Protein AF-A0A2M8CZ41-F1 (afdb_monomer_lite)

Radius of gyration: 32.95 Å; chains: 1; bounding box: 74×70×92 Å

Secondary structure (DSSP, 8-state):
-EEPPPTT---SEEEEEEEEEEEEEE-TTT-PEEEEEEEEEEEEEEEEEEEEHHHHHHHHHHHHHHTGGG-EEEEE-GGG-SEEE---BHHHHHHHTT-PPPTT------SB-TTS-B---PPPPTT-SS--SS-------PPPTT------SS-----TT-TT-PEEPTTS-EE-------------TT-PPBPTTS-B--------------S-EEEEEETTEEEEESB-TTSEEE-TT-EEEEETBEEEEE-S-EE--TTS-EEEEEESPP-S---SEE-EEE--EEEEEES-GGGG--EEETTTEEEEEEEEEE---

Sequence (321 aa):
MILDWPEGIYPKSQSFYIRHRSTRFLSTLTGQFDVLEREGARWVAEFTFELENTRARKLDALIAELRGAVGQILVPDFRRLVSKPVTMSMDDYADEIGLTFFDDHYDFDDDTNDDGFLTTEESPPLGAEDNALFGGGFDSVLIFYDETTLLTEAGFVLLADNVGIPFETDRGFLLTIEHGDALEIAIEEGYGLQAQNDDDLLVQVGGAFFEGEGQPTLINGSDRTLQIKGLRPYTKVIPAGESIAPAAGHAHLILQDVITDIEGTAFVPIAPKLRTVITEQPLVLGGVTVLMRLTQDDAGENRTVPPNRSSYTLSFEQILN

Structure (mmCIF, N/CA/C/O backbone):
data_AF-A0A2M8CZ41-F1
#
_entry.id   AF-A0A2M8CZ41-F1
#
loop_
_atom_site.group_PDB
_atom_site.id
_atom_site.type_symbol
_atom_site.label_atom_id
_atom_site.label_alt_id
_atom_site.label_comp_id
_atom_site.label_asym_id
_atom_site.label_entity_id
_atom_site.label_seq_id
_atom_site.pdbx_PDB_ins_code
_atom_site.Cartn_x
_atom_site.Cartn_y
_atom_site.Cartn_z
_atom_site.occupancy
_atom_site.B_iso_or_equiv
_atom_site.auth_seq_id
_atom_site.auth_comp_id
_atom_site.auth_asym_id
_atom_site.auth_atom_id
_atom_site.pdbx_PDB_model_num
ATOM 1 N N . MET A 1 1 ? -2.226 -15.068 16.156 1.00 79.19 1 MET A N 1
ATOM 2 C CA . MET A 1 1 ? -3.265 -15.321 15.142 1.00 79.19 1 MET A CA 1
ATOM 3 C C . MET A 1 1 ? -3.542 -13.996 14.471 1.00 79.19 1 MET A C 1
ATOM 5 O O . MET A 1 1 ? -3.698 -13.013 15.188 1.00 79.19 1 MET A O 1
ATOM 9 N N . ILE A 1 2 ? -3.479 -13.973 13.144 1.00 92.06 2 ILE A N 1
ATOM 10 C CA . ILE A 1 2 ? -3.797 -12.805 12.323 1.00 92.06 2 ILE A CA 1
ATOM 11 C C . ILE A 1 2 ? -5.204 -13.046 11.785 1.00 92.06 2 ILE A C 1
ATOM 13 O O . ILE A 1 2 ? -5.477 -14.145 11.307 1.00 92.06 2 ILE A O 1
ATOM 17 N N . LEU A 1 3 ? -6.086 -12.065 11.943 1.00 94.88 3 LEU A N 1
ATOM 18 C CA . LEU A 1 3 ? -7.466 -12.125 11.472 1.00 94.88 3 LEU A CA 1
ATOM 19 C C . LEU A 1 3 ? -7.594 -11.438 10.115 1.00 94.88 3 LEU A C 1
ATOM 21 O O . LEU A 1 3 ? -6.931 -10.431 9.858 1.00 94.88 3 LEU A O 1
ATOM 25 N N . ASP A 1 4 ? -8.499 -11.941 9.288 1.00 95.12 4 ASP A N 1
ATOM 26 C CA . ASP A 1 4 ? -8.914 -11.272 8.061 1.00 95.12 4 ASP A CA 1
ATOM 27 C C . ASP A 1 4 ? -10.088 -10.329 8.326 1.00 95.12 4 ASP A C 1
ATOM 29 O O . ASP A 1 4 ? -10.874 -10.505 9.265 1.00 95.12 4 ASP A O 1
ATOM 33 N N . TRP A 1 5 ? -10.221 -9.305 7.484 1.00 95.25 5 TRP A N 1
ATOM 34 C CA . TRP A 1 5 ? -11.368 -8.412 7.556 1.00 95.25 5 TRP A CA 1
ATOM 35 C C . TRP A 1 5 ? -12.659 -9.148 7.154 1.00 95.25 5 TRP A C 1
ATOM 37 O O . TRP A 1 5 ? -12.694 -9.785 6.100 1.00 95.25 5 TRP A O 1
ATOM 47 N N . PRO A 1 6 ? -13.749 -9.058 7.938 1.00 94.69 6 PRO A N 1
ATOM 48 C CA . PRO A 1 6 ? -14.963 -9.817 7.668 1.00 94.69 6 PRO A CA 1
ATOM 49 C C . PRO A 1 6 ? -15.680 -9.350 6.396 1.00 94.69 6 PRO A C 1
ATOM 51 O O . PRO A 1 6 ? -15.902 -8.156 6.172 1.00 94.69 6 PRO A O 1
ATOM 54 N N . GLU A 1 7 ? -16.147 -10.310 5.599 1.00 91.69 7 GLU A N 1
ATOM 55 C CA . GLU A 1 7 ? -16.894 -10.030 4.373 1.00 91.69 7 GLU A CA 1
ATOM 56 C C . GLU A 1 7 ? -18.214 -9.280 4.622 1.00 91.69 7 GLU A C 1
ATOM 58 O O . GLU A 1 7 ? -18.996 -9.584 5.539 1.00 91.69 7 GLU A O 1
ATOM 63 N N . GLY A 1 8 ? -18.509 -8.329 3.732 1.00 89.88 8 GLY A N 1
ATOM 64 C CA . GLY A 1 8 ? -19.744 -7.544 3.756 1.00 89.88 8 GLY A CA 1
ATOM 65 C C . GLY A 1 8 ? -19.765 -6.417 4.795 1.00 89.88 8 GLY A C 1
ATOM 66 O O . GLY A 1 8 ? -20.800 -5.762 4.958 1.00 89.88 8 GLY A O 1
ATOM 67 N N . ILE A 1 9 ? -18.651 -6.184 5.498 1.00 93.75 9 ILE A N 1
ATOM 68 C CA . ILE A 1 9 ? -18.497 -5.086 6.452 1.00 93.75 9 ILE A CA 1
ATOM 69 C C . ILE A 1 9 ? -17.720 -3.947 5.800 1.00 93.75 9 ILE A C 1
ATOM 71 O O . ILE A 1 9 ? -16.524 -4.056 5.544 1.00 93.75 9 ILE A O 1
ATOM 75 N N . TYR A 1 10 ? -18.417 -2.833 5.586 1.00 94.25 10 TYR A N 1
ATOM 76 C CA . TYR A 1 10 ? -17.873 -1.619 4.989 1.00 94.25 10 TYR A CA 1
ATOM 77 C C . TYR A 1 10 ? -18.133 -0.430 5.916 1.00 94.25 10 TYR A C 1
ATOM 79 O O . TYR A 1 10 ? -19.239 -0.323 6.461 1.00 94.25 10 TYR A O 1
ATOM 87 N N . PRO A 1 11 ? -17.150 0.460 6.113 1.00 95.12 11 PRO A N 1
ATOM 88 C CA . PRO A 1 11 ? -17.337 1.655 6.913 1.00 95.12 11 PRO A CA 1
ATOM 89 C C . PRO A 1 11 ? -18.238 2.659 6.197 1.00 95.12 11 PRO A C 1
ATOM 91 O O . PRO A 1 11 ? -18.253 2.762 4.972 1.00 95.12 11 PRO A O 1
ATOM 94 N N . LYS A 1 12 ? -18.967 3.443 6.989 1.00 94.69 12 LYS A N 1
ATOM 95 C CA . LYS A 1 12 ? -19.682 4.633 6.517 1.00 94.69 12 LYS A CA 1
ATOM 96 C C . LYS A 1 12 ? -18.701 5.751 6.161 1.00 94.69 12 LYS A C 1
ATOM 98 O O . LYS A 1 12 ? -18.925 6.473 5.196 1.00 94.69 12 LYS A O 1
ATOM 103 N N . SER A 1 13 ? -17.636 5.901 6.949 1.00 95.62 13 SER A N 1
ATOM 104 C CA . SER A 1 13 ? -16.544 6.841 6.692 1.00 95.62 13 SER A CA 1
ATOM 105 C C . SER A 1 13 ? -15.209 6.205 7.042 1.00 95.62 13 SER A C 1
ATOM 107 O O . SER A 1 13 ? -15.103 5.475 8.028 1.00 95.62 13 SER A O 1
ATOM 109 N N . GLN A 1 14 ? -14.187 6.535 6.258 1.00 96.06 14 GLN A N 1
ATOM 110 C CA . GLN A 1 14 ? -12.827 6.046 6.425 1.00 96.06 14 GLN A CA 1
ATOM 111 C C . GLN A 1 14 ? -11.823 7.196 6.364 1.00 96.06 14 GLN A C 1
ATOM 113 O O . GLN A 1 14 ? -11.818 7.975 5.412 1.00 96.06 14 GLN A O 1
ATOM 118 N N . SER A 1 15 ? -10.901 7.201 7.322 1.00 96.75 15 SER A N 1
ATOM 119 C CA . SER A 1 15 ? -9.623 7.906 7.249 1.00 96.75 15 SER A CA 1
ATOM 120 C C . SER A 1 15 ? -8.510 6.865 7.238 1.00 96.75 15 SER A C 1
ATOM 122 O O . SER A 1 15 ? -8.420 6.057 8.153 1.00 96.75 15 SER A O 1
ATOM 124 N N . PHE A 1 16 ? -7.663 6.862 6.210 1.00 95.56 16 PHE A N 1
ATOM 125 C CA . PHE A 1 16 ? -6.567 5.897 6.078 1.00 95.56 16 PHE A CA 1
ATOM 126 C C . PHE A 1 16 ? -5.325 6.607 5.549 1.00 95.56 16 PHE A C 1
ATOM 128 O O . PHE A 1 16 ? -5.297 7.057 4.397 1.00 95.56 16 PHE A O 1
ATOM 135 N N . TYR A 1 17 ? -4.333 6.779 6.422 1.00 95.31 17 TYR A N 1
ATOM 136 C CA . TYR 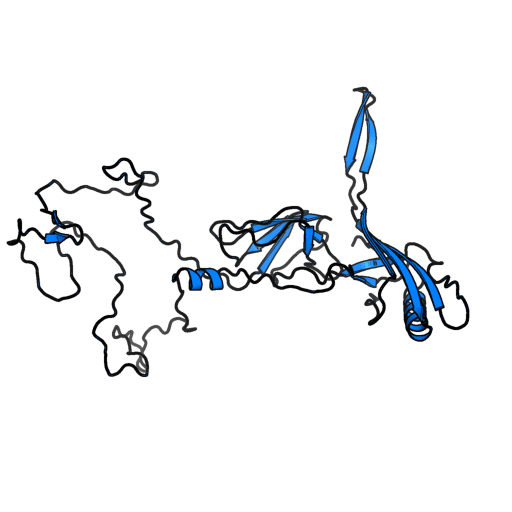A 1 17 ? -3.203 7.678 6.195 1.00 95.31 17 TYR A CA 1
ATOM 137 C C . TYR A 1 17 ? -1.923 7.185 6.869 1.00 95.31 17 TYR A C 1
ATOM 139 O O . TYR A 1 17 ? -1.949 6.378 7.799 1.00 95.31 17 TYR A O 1
ATOM 147 N N . ILE A 1 18 ? -0.787 7.699 6.404 1.00 95.19 18 ILE A N 1
ATOM 148 C CA . ILE A 1 18 ? 0.515 7.453 7.020 1.00 95.19 18 ILE A CA 1
ATOM 149 C C . ILE A 1 18 ? 0.739 8.515 8.091 1.00 95.19 18 ILE A C 1
ATOM 151 O O . ILE A 1 18 ? 0.729 9.716 7.819 1.00 95.19 18 ILE A O 1
ATOM 155 N N . ARG A 1 19 ? 0.968 8.076 9.327 1.00 94.50 19 ARG A N 1
ATOM 156 C CA . ARG A 1 19 ? 1.411 8.946 10.412 1.00 94.50 19 ARG A CA 1
ATOM 157 C C . ARG A 1 19 ? 2.934 8.929 10.463 1.00 94.50 19 ARG A C 1
ATOM 159 O O . ARG A 1 19 ? 3.539 7.934 10.867 1.00 94.50 19 ARG A O 1
ATOM 166 N N . HIS A 1 20 ? 3.544 10.042 10.068 1.00 90.25 20 HIS A N 1
ATOM 167 C CA . HIS A 1 20 ? 4.980 10.263 10.220 1.00 90.25 20 HIS A CA 1
ATOM 168 C C . HIS A 1 20 ? 5.330 10.559 11.677 1.00 90.25 20 HIS A C 1
ATOM 170 O O . HIS A 1 20 ? 4.531 11.121 12.431 1.00 90.25 20 HIS A O 1
ATOM 176 N N . ARG A 1 21 ? 6.553 10.207 12.069 1.00 87.00 21 ARG A N 1
ATOM 177 C CA . ARG A 1 21 ? 7.095 10.536 13.382 1.00 87.00 21 ARG A CA 1
ATOM 178 C C . ARG A 1 21 ? 8.208 11.553 13.191 1.00 87.00 21 ARG A C 1
ATOM 180 O O . ARG A 1 21 ? 9.291 11.194 12.764 1.00 87.00 21 ARG A O 1
ATOM 187 N N . SER A 1 22 ? 7.964 12.814 13.519 1.00 86.62 22 SER A N 1
ATOM 188 C CA . SER A 1 22 ? 8.989 13.861 13.476 1.00 86.62 22 SER A CA 1
ATOM 189 C C . SER A 1 22 ? 9.182 14.492 14.853 1.00 86.62 22 SER A C 1
ATOM 191 O O . SER A 1 22 ? 8.313 14.429 15.725 1.00 86.62 22 SER A O 1
ATOM 193 N N . THR A 1 23 ? 10.363 15.047 15.102 1.00 83.50 23 THR A N 1
ATOM 194 C CA . THR A 1 23 ? 10.650 15.857 16.290 1.00 83.50 23 THR A CA 1
ATOM 195 C C . THR A 1 23 ? 11.173 17.202 15.835 1.00 83.50 23 THR A C 1
ATOM 197 O O . THR A 1 23 ? 12.078 17.264 15.011 1.00 83.50 23 THR A O 1
ATOM 200 N N . ARG A 1 24 ? 10.608 18.272 16.390 1.00 87.81 24 ARG A N 1
ATOM 201 C CA . ARG A 1 24 ? 11.055 19.642 16.162 1.00 87.81 24 ARG A CA 1
ATOM 202 C C . ARG A 1 24 ? 11.725 20.152 17.428 1.00 87.81 24 ARG A C 1
ATOM 204 O O . ARG A 1 24 ? 11.118 20.082 18.496 1.00 87.81 24 ARG A O 1
ATOM 211 N N . PHE A 1 25 ? 12.939 20.670 17.316 1.00 85.69 25 PHE A N 1
ATOM 212 C CA . PHE A 1 25 ? 13.646 21.292 18.434 1.00 85.69 25 PHE A CA 1
ATOM 213 C C . PHE A 1 25 ? 14.310 22.595 17.991 1.00 85.69 25 PHE A C 1
ATOM 215 O O . PHE A 1 25 ? 14.520 22.829 16.806 1.00 85.69 25 PHE A O 1
ATOM 222 N N . LEU A 1 26 ? 14.569 23.481 18.948 1.00 85.75 26 LEU A N 1
ATOM 223 C CA . LEU A 1 26 ? 15.263 24.742 18.711 1.00 85.75 26 LEU A CA 1
ATOM 224 C C . LEU A 1 26 ? 16.763 24.512 18.911 1.00 85.75 26 LEU A C 1
ATOM 226 O O . LEU A 1 26 ? 17.178 24.107 19.998 1.00 85.75 26 LEU A O 1
ATOM 230 N N . SER A 1 27 ? 17.565 24.774 17.884 1.00 80.25 27 SER A N 1
ATOM 231 C CA . SER A 1 27 ? 19.019 24.764 17.991 1.00 80.25 27 SER A CA 1
ATOM 232 C C . SER A 1 27 ? 19.469 25.895 18.906 1.00 80.25 27 SER A C 1
ATOM 234 O O . SER A 1 27 ? 19.245 27.075 18.633 1.00 80.25 27 SER A O 1
ATOM 236 N N . THR A 1 28 ? 20.129 25.536 20.003 1.00 82.44 28 THR A N 1
ATOM 237 C CA . THR A 1 28 ? 20.679 26.500 20.963 1.00 82.44 28 THR A CA 1
ATOM 238 C C . THR A 1 28 ? 21.871 27.275 20.402 1.00 82.44 28 THR A C 1
ATOM 240 O O . THR A 1 28 ? 22.220 28.315 20.952 1.00 82.44 28 THR A O 1
ATOM 243 N N . LEU A 1 29 ? 22.482 26.792 19.312 1.00 81.06 29 LEU A N 1
ATOM 244 C CA . LEU A 1 29 ? 23.652 27.407 18.686 1.00 81.06 29 LEU A CA 1
ATOM 245 C C . LEU A 1 29 ? 23.267 28.430 17.607 1.00 81.06 29 LEU A C 1
ATOM 247 O O . LEU A 1 29 ? 23.903 29.474 17.500 1.00 81.06 29 LEU A O 1
ATOM 251 N N . THR A 1 30 ? 22.234 28.137 16.811 1.00 84.31 30 THR A N 1
ATOM 252 C CA . THR A 1 30 ? 21.836 28.967 15.656 1.00 84.31 30 THR A CA 1
ATOM 253 C C . THR A 1 30 ? 20.514 29.707 15.858 1.00 84.31 30 THR A C 1
ATOM 255 O O . THR A 1 30 ? 20.180 30.582 15.064 1.00 84.31 30 THR A O 1
ATOM 258 N N . GLY A 1 31 ? 19.738 29.364 16.894 1.00 82.06 31 GLY A N 1
ATOM 259 C CA . GLY A 1 31 ? 18.396 29.910 17.118 1.00 82.06 31 GLY A CA 1
ATOM 260 C C . GLY A 1 31 ? 17.357 29.458 16.082 1.00 82.06 31 GLY A C 1
ATOM 261 O O . GLY A 1 31 ? 16.246 29.986 16.064 1.00 82.06 31 GLY A O 1
ATOM 262 N N . GLN A 1 32 ? 17.699 28.500 15.214 1.00 86.62 32 GLN A N 1
ATOM 263 C CA . GLN A 1 32 ? 16.804 27.947 14.195 1.00 86.62 32 GLN A CA 1
ATOM 264 C C . GLN A 1 32 ? 16.079 26.699 14.701 1.00 86.62 32 GLN A C 1
ATOM 266 O O . GLN A 1 32 ? 16.549 26.009 15.603 1.00 86.62 32 GLN A O 1
ATOM 271 N N . PHE A 1 33 ? 14.911 26.410 14.127 1.00 85.12 33 PHE A N 1
ATOM 272 C CA . PHE A 1 33 ? 14.213 25.156 14.388 1.00 85.12 33 PHE A CA 1
ATOM 273 C C . PHE A 1 33 ? 14.723 24.066 13.456 1.00 85.12 33 PHE A C 1
ATOM 275 O O . PHE A 1 33 ? 14.525 24.165 12.247 1.00 85.12 33 PHE A O 1
ATOM 282 N N . ASP A 1 34 ? 15.257 23.003 14.040 1.00 83.31 34 ASP A N 1
ATOM 283 C CA . ASP A 1 34 ? 15.619 21.791 13.323 1.00 83.31 34 ASP A CA 1
ATOM 284 C C . ASP A 1 34 ? 14.475 20.775 13.433 1.00 83.31 34 ASP A C 1
ATOM 286 O O . ASP A 1 34 ? 13.833 20.624 14.483 1.00 83.31 34 ASP A O 1
ATOM 290 N N . VAL A 1 35 ? 14.193 20.084 12.326 1.00 84.88 35 VAL A N 1
ATOM 291 C CA . VAL A 1 35 ? 13.180 19.026 12.248 1.00 84.88 35 VAL A CA 1
ATOM 292 C C . VAL A 1 35 ? 13.869 17.732 11.856 1.00 84.88 35 VAL A C 1
ATOM 294 O O . VAL A 1 35 ? 14.478 17.642 10.796 1.00 84.88 35 VAL A O 1
ATOM 297 N N . LEU A 1 36 ? 13.746 16.723 12.712 1.00 83.25 36 LEU A N 1
ATOM 298 C CA . LEU A 1 36 ? 14.311 15.400 12.486 1.00 83.25 36 LEU A CA 1
ATOM 299 C C . LEU A 1 36 ? 13.179 14.392 12.283 1.00 83.25 36 LEU A C 1
ATOM 301 O O . LEU A 1 36 ? 12.310 14.242 13.151 1.00 83.25 36 LEU A O 1
ATOM 305 N N . GLU A 1 37 ? 13.182 13.704 11.141 1.00 82.81 37 GLU A N 1
ATOM 306 C CA . GLU A 1 37 ? 12.335 12.529 10.934 1.00 82.81 37 GLU A CA 1
ATOM 307 C C . GLU A 1 37 ? 12.881 11.383 11.788 1.00 82.81 37 GLU A C 1
ATOM 309 O O . GLU A 1 37 ? 14.066 11.057 11.759 1.00 82.81 37 GLU A O 1
ATOM 314 N N . ARG A 1 38 ? 12.009 10.797 12.605 1.00 82.12 38 ARG A N 1
ATOM 315 C CA . ARG A 1 38 ? 12.304 9.597 13.375 1.00 82.12 38 ARG A CA 1
ATOM 316 C C . ARG A 1 38 ? 11.740 8.388 12.660 1.00 82.12 38 ARG A C 1
ATOM 318 O O . ARG A 1 38 ? 10.677 8.422 12.046 1.00 82.12 38 ARG A O 1
ATOM 325 N N . GLU A 1 39 ? 12.409 7.276 12.898 1.00 80.25 39 GLU A N 1
ATOM 326 C CA . GLU A 1 39 ? 11.934 5.973 12.485 1.00 80.25 39 GLU A CA 1
ATOM 327 C C . GLU A 1 39 ? 10.557 5.621 13.060 1.00 80.25 39 GLU A C 1
ATOM 329 O O . GLU A 1 39 ? 10.192 5.987 14.189 1.00 80.25 39 GLU A O 1
ATOM 334 N N . GLY A 1 40 ? 9.806 4.860 12.263 1.00 83.75 40 GLY A N 1
ATOM 335 C CA . GLY A 1 40 ? 8.499 4.329 12.649 1.00 83.75 40 GLY A CA 1
ATOM 336 C C . GLY A 1 40 ? 7.288 5.041 12.047 1.00 83.75 40 GLY A C 1
ATOM 337 O O . GLY A 1 40 ? 6.226 5.033 12.668 1.00 83.75 40 GLY A O 1
ATOM 338 N N . ALA A 1 41 ? 7.417 5.631 10.852 1.00 91.19 41 ALA A N 1
ATOM 339 C CA . ALA A 1 41 ? 6.246 5.981 10.048 1.00 91.19 41 ALA A CA 1
ATOM 340 C C . ALA A 1 41 ? 5.360 4.739 9.853 1.00 91.19 41 ALA A C 1
ATOM 342 O O . ALA A 1 41 ? 5.864 3.657 9.524 1.00 91.19 41 ALA A O 1
ATOM 343 N N . ARG A 1 42 ? 4.058 4.888 10.105 1.00 94.19 42 ARG A N 1
ATOM 344 C CA . ARG A 1 42 ? 3.114 3.767 10.161 1.00 94.19 42 ARG A CA 1
ATOM 345 C C . ARG A 1 42 ? 1.758 4.154 9.599 1.00 94.19 42 ARG A C 1
ATOM 347 O O . ARG A 1 42 ? 1.359 5.314 9.704 1.00 94.19 42 ARG A O 1
ATOM 354 N N . TRP A 1 43 ? 1.036 3.186 9.061 1.00 96.50 43 TRP A N 1
ATOM 355 C CA . TRP A 1 43 ? -0.356 3.379 8.681 1.00 96.50 43 TRP A CA 1
ATOM 356 C C . TRP A 1 43 ? -1.265 3.496 9.902 1.00 96.50 43 TRP A C 1
ATOM 358 O O . TRP A 1 43 ? -1.066 2.835 10.926 1.00 96.50 43 TRP A O 1
ATOM 368 N N . VAL A 1 44 ? -2.272 4.349 9.773 1.00 97.06 44 VAL A N 1
ATOM 369 C CA . VAL A 1 44 ? -3.349 4.544 10.738 1.00 97.06 44 VAL A CA 1
ATOM 370 C C . VAL A 1 44 ? -4.664 4.496 9.976 1.00 97.06 44 VAL A C 1
ATOM 372 O O . VAL A 1 44 ? -4.785 5.113 8.912 1.00 97.06 44 VAL A O 1
ATOM 375 N N . ALA A 1 45 ? -5.633 3.771 10.527 1.00 97.25 45 ALA A N 1
ATOM 376 C CA . ALA A 1 45 ? -6.981 3.696 9.991 1.00 97.25 45 ALA A CA 1
ATOM 377 C C . ALA A 1 45 ? -7.997 4.081 11.064 1.00 97.25 45 ALA A C 1
ATOM 379 O O . ALA A 1 45 ? -7.940 3.589 12.187 1.00 97.25 45 ALA A O 1
ATOM 380 N N . GLU A 1 46 ? -8.935 4.948 10.712 1.00 97.06 46 GLU A N 1
ATOM 381 C CA . GLU A 1 46 ? -10.071 5.313 11.551 1.00 97.06 46 GLU A CA 1
ATOM 382 C C . GLU A 1 46 ? -11.339 5.098 10.736 1.00 97.06 46 GLU A C 1
ATOM 384 O O . GLU A 1 46 ? -11.481 5.616 9.622 1.00 97.06 46 GLU A O 1
ATOM 389 N N . PHE A 1 47 ? -12.255 4.315 11.286 1.00 96.62 47 PHE A N 1
ATOM 390 C CA . PHE A 1 47 ? -13.485 3.923 10.624 1.00 96.62 47 PHE A CA 1
ATOM 391 C C . PHE A 1 47 ? -14.683 4.241 11.499 1.00 96.62 47 PHE A C 1
ATOM 393 O O . PHE A 1 47 ? -14.676 3.979 12.703 1.00 96.62 47 PHE A O 1
ATOM 400 N N . THR A 1 48 ? -15.746 4.730 10.873 1.00 95.50 48 THR A N 1
ATOM 401 C CA . THR A 1 48 ? -17.061 4.813 11.506 1.00 95.50 48 THR A CA 1
ATOM 402 C C . THR A 1 48 ? -18.034 3.907 10.775 1.00 95.50 48 THR A C 1
ATOM 404 O O . THR A 1 48 ? -18.010 3.809 9.546 1.00 95.50 48 THR A O 1
ATOM 407 N N . PHE A 1 49 ? -18.904 3.238 11.523 1.00 94.50 49 PHE A N 1
ATOM 408 C CA . PHE A 1 49 ? -19.889 2.314 10.974 1.00 94.50 49 PHE A CA 1
ATOM 409 C C . PHE A 1 49 ? -21.288 2.649 11.477 1.00 94.50 49 PHE A C 1
ATOM 411 O O . PHE A 1 49 ? -21.467 3.055 12.622 1.00 94.50 49 PHE A O 1
ATOM 418 N N . GLU A 1 50 ? -22.278 2.404 10.622 1.00 92.88 50 GLU A N 1
ATOM 419 C CA . GLU A 1 50 ? -23.694 2.338 10.982 1.00 92.88 50 GLU A CA 1
ATOM 420 C C . GLU A 1 50 ? -24.259 1.047 10.394 1.00 92.88 50 GLU A C 1
ATOM 422 O O . GLU A 1 50 ? -24.583 0.980 9.205 1.00 92.88 50 GLU A O 1
ATOM 427 N N . LEU A 1 51 ? -24.330 0.003 11.218 1.00 92.25 51 LEU A N 1
ATOM 428 C CA . LEU A 1 51 ? -24.633 -1.351 10.762 1.00 92.25 51 LEU A CA 1
ATOM 429 C C . LEU A 1 51 ? -26.017 -1.802 11.206 1.00 92.25 51 LEU A C 1
ATOM 431 O O . LEU A 1 51 ? -26.492 -1.463 12.287 1.00 92.25 51 LEU A O 1
ATOM 435 N N . GLU A 1 52 ? -26.638 -2.611 10.355 1.00 91.69 52 GLU A N 1
ATOM 436 C CA . GLU A 1 52 ? -27.822 -3.394 10.693 1.00 91.69 52 GLU A CA 1
ATOM 437 C C . GLU A 1 52 ? -27.465 -4.589 11.590 1.00 91.69 52 GLU A C 1
ATOM 439 O O . GLU A 1 52 ? -26.334 -5.074 11.559 1.00 91.69 52 GLU A O 1
ATOM 444 N N . ASN A 1 53 ? -28.438 -5.112 12.341 1.00 89.12 53 ASN A N 1
ATOM 445 C CA . ASN A 1 53 ? -28.226 -6.155 13.357 1.00 89.12 53 ASN A CA 1
ATOM 446 C C . ASN A 1 53 ? -27.397 -7.373 12.890 1.00 89.12 53 ASN A C 1
ATOM 448 O O . ASN A 1 53 ? -26.620 -7.913 13.672 1.00 89.12 53 ASN A O 1
ATOM 452 N N . THR A 1 54 ? -27.541 -7.839 11.646 1.00 90.75 54 THR A N 1
ATOM 453 C CA . THR A 1 54 ? -26.780 -9.000 11.138 1.00 90.75 54 THR A CA 1
ATOM 454 C C . THR A 1 54 ? -25.300 -8.679 10.932 1.00 90.75 54 THR A C 1
ATOM 456 O O . THR A 1 54 ? -24.443 -9.469 11.321 1.00 90.75 54 THR A O 1
ATOM 459 N N . ARG A 1 55 ? -24.992 -7.511 10.358 1.00 92.81 55 ARG A N 1
ATOM 460 C CA . ARG A 1 55 ? -23.620 -7.026 10.150 1.00 92.81 55 ARG A CA 1
ATOM 461 C C . ARG A 1 55 ? -22.971 -6.591 11.461 1.00 92.81 55 ARG A C 1
ATOM 463 O O . ARG A 1 55 ? -21.806 -6.899 11.679 1.00 92.81 55 ARG A O 1
ATOM 470 N N . ALA A 1 56 ? -23.739 -5.950 12.341 1.00 92.19 56 ALA A N 1
ATOM 471 C CA . ALA A 1 56 ? -23.311 -5.570 13.686 1.00 92.19 56 ALA A CA 1
ATOM 472 C C . ALA A 1 56 ? -22.796 -6.789 14.469 1.00 92.19 56 ALA A C 1
ATOM 474 O O . ALA A 1 56 ? -21.672 -6.770 14.951 1.00 92.19 56 ALA A O 1
ATOM 475 N N . ARG A 1 57 ? -23.533 -7.911 14.450 1.00 92.06 57 ARG A N 1
ATOM 476 C CA . ARG A 1 57 ? -23.096 -9.171 15.084 1.00 92.06 57 ARG A CA 1
ATOM 477 C C . ARG A 1 57 ? -21.769 -9.708 14.544 1.00 92.06 57 ARG A C 1
ATOM 479 O O . ARG A 1 57 ? -20.982 -10.245 15.317 1.00 92.06 57 ARG A O 1
ATOM 486 N N . LYS A 1 58 ? -21.519 -9.590 13.232 1.00 94.62 58 LYS A N 1
ATOM 487 C CA . LYS A 1 58 ? -20.228 -9.990 12.643 1.00 94.62 58 LYS A CA 1
ATOM 488 C C . LYS A 1 58 ? -19.094 -9.104 13.159 1.00 94.62 58 LYS A C 1
ATOM 490 O O . LYS A 1 58 ? -18.024 -9.612 13.473 1.00 94.62 58 LYS A O 1
ATOM 495 N N . LEU A 1 59 ? -19.338 -7.796 13.253 1.00 94.31 59 LEU A N 1
ATOM 496 C CA . LEU A 1 59 ? -18.353 -6.850 13.769 1.00 94.31 59 LEU A CA 1
ATOM 497 C C . LEU A 1 59 ? -18.095 -7.060 15.270 1.00 94.31 59 LEU A C 1
ATOM 499 O O . LEU A 1 59 ? -16.942 -7.058 15.684 1.00 94.31 59 LEU A O 1
ATOM 503 N N . ASP A 1 60 ? -19.134 -7.324 16.064 1.00 93.81 60 ASP A N 1
ATOM 504 C CA . ASP A 1 60 ? -19.000 -7.645 17.491 1.00 93.81 60 ASP A CA 1
ATOM 505 C C . ASP A 1 60 ? -18.146 -8.908 17.700 1.00 93.81 60 ASP A C 1
ATOM 507 O O . ASP A 1 60 ? -17.268 -8.928 18.563 1.00 93.81 60 ASP A O 1
ATOM 511 N N . ALA A 1 61 ? -18.362 -9.949 16.885 1.00 94.25 61 ALA A N 1
ATOM 512 C CA . ALA A 1 61 ? -17.564 -11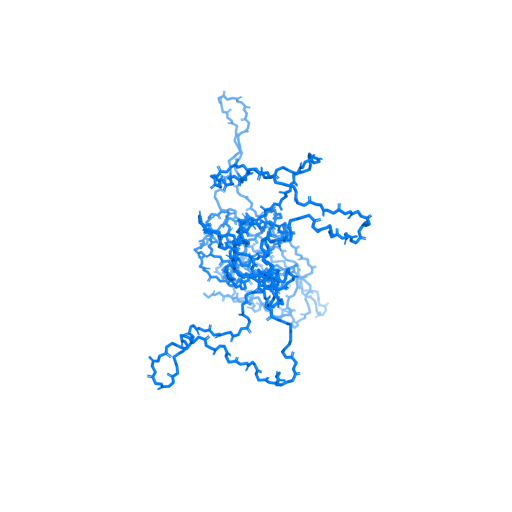.174 16.927 1.00 94.25 61 ALA A CA 1
ATOM 513 C C . ALA A 1 61 ? -16.085 -10.906 16.602 1.00 94.25 61 ALA A C 1
ATOM 515 O O . ALA A 1 61 ? -15.214 -11.359 17.343 1.00 94.25 61 ALA A O 1
ATOM 516 N N . LEU A 1 62 ? -15.808 -10.114 15.558 1.00 94.69 62 LEU A N 1
ATOM 517 C CA . LEU A 1 62 ? -14.446 -9.705 15.201 1.00 94.69 62 LEU A CA 1
ATOM 518 C C . LEU A 1 62 ? -13.760 -8.955 16.352 1.00 94.69 62 LEU A C 1
ATOM 520 O O . LEU A 1 62 ? -12.626 -9.264 16.710 1.00 94.69 62 LEU A O 1
ATOM 524 N N . ILE A 1 63 ? -14.440 -7.966 16.941 1.00 93.44 63 ILE A N 1
ATOM 525 C CA . ILE A 1 63 ? -13.882 -7.159 18.036 1.00 93.44 63 ILE A CA 1
ATOM 526 C C . ILE A 1 63 ? -13.606 -8.036 19.267 1.00 93.44 63 ILE A C 1
ATOM 528 O O . ILE A 1 63 ? -12.558 -7.895 19.903 1.00 93.44 63 ILE A O 1
ATOM 532 N N . ALA A 1 64 ? -14.505 -8.973 19.582 1.00 92.88 64 ALA A N 1
ATOM 533 C CA . ALA A 1 64 ? -14.303 -9.925 20.670 1.00 92.88 64 ALA A CA 1
ATOM 534 C C . ALA A 1 64 ? -13.094 -10.847 20.418 1.00 92.88 64 ALA A C 1
ATOM 536 O O . ALA A 1 64 ? -12.317 -11.106 21.339 1.00 92.88 64 ALA A O 1
ATOM 537 N N . GLU A 1 65 ? -12.895 -11.300 19.177 1.00 94.62 65 GLU A N 1
ATOM 538 C CA . GLU A 1 65 ? -11.756 -12.138 18.784 1.00 94.62 65 GLU A CA 1
ATOM 539 C C . GLU A 1 65 ? -10.421 -11.375 18.809 1.00 94.62 65 GLU A C 1
ATOM 541 O O . GLU A 1 65 ? -9.388 -11.930 19.198 1.00 94.62 65 GLU A O 1
ATOM 546 N N . LEU A 1 66 ? -10.444 -10.075 18.491 1.00 93.88 66 LEU A N 1
ATOM 547 C CA . LEU A 1 66 ? -9.280 -9.194 18.613 1.00 93.88 66 LEU A CA 1
ATOM 548 C C . LEU A 1 66 ? -8.801 -9.038 20.062 1.00 93.88 66 LEU A C 1
ATOM 550 O O . LEU A 1 66 ? -7.602 -8.881 20.289 1.00 93.88 66 LEU A O 1
ATOM 554 N N . ARG A 1 67 ? -9.697 -9.135 21.053 1.00 91.69 67 ARG A N 1
ATOM 555 C CA . ARG A 1 67 ? -9.364 -8.987 22.486 1.00 91.69 67 ARG A CA 1
ATOM 556 C C . ARG A 1 67 ? -8.608 -7.675 22.769 1.00 91.69 67 ARG A C 1
ATOM 558 O O . ARG A 1 67 ? -7.536 -7.686 23.378 1.00 91.69 67 ARG A O 1
ATOM 565 N N . GLY A 1 68 ? -9.153 -6.556 22.290 1.00 88.25 68 GLY A N 1
ATOM 566 C CA . GLY A 1 68 ? -8.552 -5.225 22.438 1.00 88.25 68 GLY A CA 1
ATOM 567 C C . GLY A 1 68 ? -7.307 -5.033 21.568 1.00 88.25 68 GLY A C 1
ATOM 568 O O . GLY A 1 68 ? -7.255 -5.494 20.426 1.00 88.25 68 GLY A O 1
ATOM 569 N N . ALA A 1 69 ? -6.286 -4.358 22.101 1.00 90.19 69 ALA A N 1
ATOM 570 C CA . ALA A 1 69 ? -5.062 -4.022 21.359 1.00 90.19 69 ALA A CA 1
ATOM 571 C C . ALA A 1 69 ? -4.085 -5.201 21.129 1.00 90.19 69 ALA A C 1
ATOM 573 O O . ALA A 1 69 ? -3.026 -5.021 20.521 1.00 90.19 69 ALA A O 1
ATOM 574 N N . VAL A 1 70 ? -4.390 -6.406 21.627 1.00 91.38 70 VAL A N 1
ATOM 575 C CA . VAL A 1 70 ? -3.507 -7.585 21.507 1.00 91.38 70 VAL A CA 1
ATOM 576 C C . VAL A 1 70 ? -3.671 -8.295 20.160 1.00 91.38 70 VAL A C 1
ATOM 578 O O . VAL A 1 70 ? -2.705 -8.846 19.629 1.00 91.38 70 VAL A O 1
ATOM 581 N N . GLY A 1 71 ? -4.889 -8.319 19.621 1.00 92.75 71 GLY A N 1
ATOM 582 C CA . GLY A 1 71 ? -5.206 -8.965 18.353 1.00 92.75 71 GLY A CA 1
ATOM 583 C C . GLY A 1 71 ? -4.586 -8.255 17.157 1.00 92.75 71 GLY A C 1
ATOM 584 O O . GLY A 1 71 ? -4.329 -7.052 17.182 1.00 92.75 71 GLY A O 1
ATOM 585 N N . GLN A 1 72 ? -4.358 -9.023 16.096 1.00 95.50 72 GLN A N 1
ATOM 586 C CA . GLN A 1 72 ? -3.801 -8.535 14.842 1.00 95.50 72 GLN A CA 1
ATOM 587 C C . GLN A 1 72 ? -4.793 -8.817 13.721 1.00 95.50 72 GLN A C 1
ATOM 589 O O . GLN A 1 72 ? -5.365 -9.905 13.673 1.00 95.50 72 GLN A O 1
ATOM 594 N N . ILE A 1 73 ? -4.983 -7.856 12.826 1.00 96.31 73 ILE A N 1
ATOM 595 C CA . ILE A 1 73 ? -5.926 -7.949 11.713 1.00 96.31 73 ILE A CA 1
ATOM 596 C C . ILE A 1 73 ? -5.346 -7.320 10.453 1.00 96.31 73 ILE A C 1
ATOM 598 O O . ILE A 1 73 ? -4.666 -6.295 10.519 1.00 96.31 73 ILE A O 1
ATOM 602 N N . LEU A 1 74 ? -5.635 -7.926 9.306 1.00 96.44 74 LEU A N 1
ATOM 603 C CA . LEU A 1 74 ? -5.395 -7.345 7.993 1.00 96.44 74 LEU A CA 1
ATOM 604 C C . LEU A 1 74 ? -6.518 -6.361 7.659 1.00 96.44 74 LEU A C 1
ATOM 606 O O . LEU A 1 74 ? -7.644 -6.746 7.357 1.00 96.44 74 LEU A O 1
ATOM 610 N N . VAL A 1 75 ? -6.211 -5.070 7.743 1.00 96.69 75 VAL A N 1
ATOM 611 C CA . VAL A 1 75 ? -7.166 -3.990 7.490 1.00 96.69 75 VAL A CA 1
ATOM 612 C C . VAL A 1 75 ? -7.027 -3.501 6.046 1.00 96.69 75 VAL A C 1
ATOM 614 O O . VAL A 1 75 ? -5.948 -3.020 5.685 1.00 96.69 75 VAL A O 1
ATOM 617 N N . PRO A 1 76 ? -8.084 -3.584 5.218 1.00 95.38 76 PRO A N 1
ATOM 618 C CA . PRO A 1 76 ? -8.054 -3.083 3.850 1.00 95.38 76 PRO A CA 1
ATOM 619 C C . PRO A 1 76 ? -8.203 -1.554 3.782 1.00 95.38 76 PRO A C 1
ATOM 621 O O . PRO A 1 76 ? -8.919 -0.948 4.584 1.00 95.38 76 PRO A O 1
ATOM 624 N N . ASP A 1 77 ? -7.595 -0.923 2.771 1.00 94.62 77 ASP A N 1
ATOM 625 C CA . ASP A 1 77 ? -7.985 0.434 2.357 1.00 94.62 77 ASP A CA 1
ATOM 626 C C . ASP A 1 77 ? -9.185 0.339 1.398 1.00 94.62 77 ASP A C 1
ATOM 628 O O . ASP A 1 77 ? -9.029 -0.056 0.241 1.00 94.62 77 ASP A O 1
ATOM 632 N N . PHE A 1 78 ? -10.387 0.735 1.840 1.00 93.06 78 PHE A N 1
ATOM 633 C CA . PHE A 1 78 ? -11.600 0.579 1.024 1.00 93.06 78 PHE A CA 1
ATOM 634 C C . PHE A 1 78 ? -11.614 1.420 -0.262 1.00 93.06 78 PHE A C 1
ATOM 636 O O . PHE A 1 78 ? -12.414 1.153 -1.157 1.00 93.06 78 PHE A O 1
ATOM 643 N N . ARG A 1 79 ? -10.708 2.395 -0.409 1.00 89.62 79 ARG A N 1
ATOM 644 C CA . ARG A 1 79 ? -10.527 3.139 -1.670 1.00 89.62 79 ARG A CA 1
ATOM 645 C C . ARG A 1 79 ? -9.780 2.332 -2.731 1.00 89.62 79 ARG A C 1
ATOM 647 O O . ARG A 1 79 ? -9.823 2.689 -3.904 1.00 89.62 79 ARG A O 1
ATOM 654 N N . ARG A 1 80 ? -9.060 1.285 -2.317 1.00 87.56 80 ARG A N 1
ATOM 655 C CA . ARG A 1 80 ? -8.111 0.525 -3.141 1.00 87.56 80 ARG A CA 1
ATOM 656 C C . ARG A 1 80 ? -8.300 -0.984 -2.972 1.00 87.56 80 ARG A C 1
ATOM 658 O O . ARG A 1 80 ? -7.327 -1.720 -2.928 1.00 87.56 80 ARG A O 1
ATOM 665 N N . LEU A 1 81 ? -9.547 -1.450 -2.874 1.00 86.75 81 LEU A N 1
ATOM 666 C CA . LEU A 1 81 ? -9.864 -2.876 -2.676 1.00 86.75 81 LEU A CA 1
ATOM 667 C C . LEU A 1 81 ? -9.531 -3.756 -3.877 1.00 86.75 81 LEU A C 1
ATOM 669 O O . LEU A 1 81 ? -9.306 -4.951 -3.724 1.00 86.75 81 LEU A O 1
ATOM 673 N N . VAL A 1 82 ? -9.571 -3.185 -5.077 1.00 86.94 82 VAL A N 1
ATOM 674 C CA . VAL A 1 82 ? -9.391 -3.952 -6.306 1.00 86.94 82 VAL A CA 1
ATOM 675 C C . VAL A 1 82 ? -7.903 -4.112 -6.558 1.00 86.94 82 VAL A C 1
ATOM 677 O O . VAL A 1 82 ? -7.199 -3.118 -6.735 1.00 86.94 82 VAL A O 1
ATOM 680 N N . SER A 1 83 ? -7.462 -5.365 -6.566 1.00 86.44 83 SER A N 1
ATOM 681 C CA . SER A 1 83 ? -6.160 -5.761 -7.085 1.00 86.44 83 SER A CA 1
ATOM 682 C C . SER A 1 83 ? -6.144 -5.589 -8.604 1.00 86.44 83 SER A C 1
ATOM 684 O O . SER A 1 83 ? -7.091 -5.993 -9.282 1.00 86.44 83 SER A O 1
ATOM 686 N N . LYS A 1 84 ? -5.088 -4.977 -9.131 1.00 86.06 84 LYS A N 1
ATOM 687 C CA . LYS A 1 84 ? -4.904 -4.687 -10.552 1.00 86.06 84 LYS A CA 1
ATOM 688 C C . LYS A 1 84 ? -3.513 -5.157 -10.980 1.00 86.06 84 LYS A C 1
ATOM 690 O O . LYS A 1 84 ? -2.531 -4.662 -10.419 1.00 86.06 84 LYS A O 1
ATOM 695 N N . PRO A 1 85 ? -3.404 -6.078 -11.949 1.00 81.19 85 PRO A N 1
ATOM 696 C CA . PRO A 1 85 ? -2.121 -6.351 -12.580 1.00 81.19 85 PRO A CA 1
ATOM 697 C C . PRO A 1 85 ? -1.688 -5.136 -13.409 1.00 81.19 85 PRO A C 1
ATOM 699 O O . PRO A 1 85 ? -2.529 -4.388 -13.916 1.00 81.19 85 PRO A O 1
ATOM 702 N N . VAL A 1 86 ? -0.379 -4.938 -13.544 1.00 82.69 86 VAL A N 1
ATOM 703 C CA . VAL A 1 86 ? 0.166 -3.995 -14.528 1.00 82.69 86 VAL A CA 1
ATOM 704 C C . VAL A 1 86 ? 0.273 -4.731 -15.856 1.00 82.69 86 VAL A C 1
ATOM 706 O O . VAL A 1 86 ? 0.863 -5.801 -15.907 1.00 82.69 86 VAL A O 1
ATOM 709 N N . THR A 1 87 ? -0.327 -4.183 -16.910 1.00 75.75 87 THR A N 1
ATOM 710 C CA . THR A 1 87 ? -0.491 -4.863 -18.209 1.00 75.75 87 THR A CA 1
ATOM 711 C C . THR A 1 87 ? 0.342 -4.235 -19.324 1.00 75.75 87 THR A C 1
ATOM 713 O O . THR A 1 87 ? 0.074 -4.477 -20.486 1.00 75.75 87 THR A O 1
ATOM 716 N N . MET A 1 88 ? 1.278 -3.340 -19.005 1.00 81.38 88 MET A N 1
ATOM 717 C CA . MET A 1 88 ? 2.149 -2.716 -20.007 1.00 81.38 88 MET A CA 1
ATOM 718 C C . MET A 1 88 ? 3.442 -3.521 -20.100 1.00 81.38 88 MET A C 1
ATOM 720 O O . MET A 1 88 ? 4.487 -3.026 -19.676 1.00 81.38 88 MET A O 1
ATOM 724 N N . SER A 1 89 ? 3.342 -4.778 -20.533 1.00 82.19 89 SER A N 1
ATOM 725 C CA . SER A 1 89 ? 4.489 -5.688 -20.564 1.00 82.19 89 SER A CA 1
ATOM 726 C C . SER A 1 89 ? 5.478 -5.321 -21.676 1.00 82.19 89 SER A C 1
ATOM 728 O O . SER A 1 89 ? 5.143 -4.576 -22.602 1.00 82.19 89 SER A O 1
ATOM 730 N N . MET A 1 90 ? 6.717 -5.798 -21.546 1.00 76.50 90 MET A N 1
ATOM 731 C CA . MET A 1 90 ? 7.703 -5.714 -22.628 1.00 76.50 90 MET A CA 1
ATOM 732 C C . MET A 1 90 ? 7.256 -6.552 -23.836 1.00 76.50 90 MET A C 1
ATOM 734 O O . MET A 1 90 ? 7.390 -6.093 -24.965 1.00 76.50 90 MET A O 1
ATOM 738 N N . ASP A 1 91 ? 6.651 -7.715 -23.588 1.00 73.25 91 ASP A N 1
ATOM 739 C CA . ASP A 1 91 ? 6.151 -8.629 -24.622 1.00 73.25 91 ASP A CA 1
ATOM 740 C C . ASP A 1 91 ? 5.096 -7.940 -25.510 1.00 73.25 91 ASP A C 1
ATOM 742 O O . ASP A 1 91 ? 5.260 -7.861 -26.725 1.00 73.25 91 ASP A O 1
ATOM 746 N N . ASP A 1 92 ? 4.087 -7.300 -24.900 1.00 75.69 92 ASP A N 1
ATOM 747 C CA . ASP A 1 92 ? 3.051 -6.557 -25.642 1.00 75.69 92 ASP A CA 1
ATOM 748 C C . ASP A 1 92 ? 3.649 -5.415 -26.488 1.00 75.69 92 ASP A C 1
ATOM 750 O O . ASP A 1 92 ? 3.115 -5.041 -27.533 1.00 75.69 92 ASP A O 1
ATOM 754 N N . TYR A 1 93 ? 4.740 -4.808 -26.010 1.00 76.44 93 TYR A N 1
ATOM 755 C CA . TYR A 1 93 ? 5.433 -3.750 -26.737 1.00 76.44 93 TYR A CA 1
ATOM 756 C C . TYR A 1 93 ? 6.222 -4.293 -27.927 1.00 76.44 93 TYR A C 1
ATOM 758 O O . TYR A 1 93 ? 6.185 -3.669 -28.986 1.00 76.44 93 TYR A O 1
ATOM 766 N N . ALA A 1 94 ? 6.910 -5.423 -27.757 1.00 67.00 94 ALA A N 1
ATOM 767 C CA . ALA A 1 94 ? 7.666 -6.103 -28.804 1.00 67.00 94 ALA A CA 1
ATOM 768 C C . ALA A 1 94 ? 6.751 -6.521 -29.969 1.00 67.00 94 ALA A C 1
ATOM 770 O O . ALA A 1 94 ? 7.053 -6.218 -31.130 1.00 67.00 94 ALA A O 1
ATOM 771 N N . ASP A 1 95 ? 5.584 -7.085 -29.643 1.00 69.75 95 ASP A N 1
ATOM 772 C CA . ASP A 1 95 ? 4.532 -7.415 -30.609 1.00 69.75 95 ASP A CA 1
ATOM 773 C C . ASP A 1 95 ? 4.041 -6.173 -31.374 1.00 69.75 95 ASP A C 1
ATOM 775 O O . ASP A 1 95 ? 3.888 -6.205 -32.597 1.00 69.75 95 ASP A O 1
ATOM 779 N N . GLU A 1 96 ? 3.820 -5.048 -30.677 1.00 71.69 96 GLU A N 1
ATOM 780 C CA . GLU A 1 96 ? 3.326 -3.796 -31.275 1.00 71.69 96 GLU A CA 1
ATOM 781 C C . GLU A 1 96 ? 4.285 -3.224 -32.329 1.00 71.69 96 GLU A C 1
ATOM 783 O O . GLU A 1 96 ? 3.848 -2.758 -33.384 1.00 71.69 96 GLU A O 1
ATOM 788 N N . ILE A 1 97 ? 5.587 -3.224 -32.043 1.00 66.94 97 ILE A N 1
ATOM 789 C CA . ILE A 1 97 ? 6.604 -2.628 -32.923 1.00 66.94 97 ILE A CA 1
ATOM 790 C C . ILE A 1 97 ? 7.107 -3.594 -34.002 1.00 66.94 97 ILE A C 1
ATOM 792 O O . ILE A 1 97 ? 7.986 -3.224 -34.781 1.00 66.94 97 ILE A O 1
ATOM 796 N N . GLY A 1 98 ? 6.556 -4.811 -34.063 1.00 57.22 98 GLY A N 1
ATOM 797 C CA . GLY A 1 98 ? 6.980 -5.843 -35.009 1.00 57.22 98 GLY A CA 1
ATOM 798 C C . GLY A 1 98 ? 8.398 -6.351 -34.748 1.00 57.22 98 GLY A C 1
ATOM 799 O O . GLY A 1 98 ? 9.026 -6.892 -35.655 1.00 57.22 98 GLY A O 1
ATOM 800 N N . LEU A 1 99 ? 8.905 -6.165 -33.524 1.00 56.16 99 LEU A N 1
ATOM 801 C CA . LEU A 1 99 ? 10.124 -6.802 -33.029 1.00 56.16 99 LEU A CA 1
ATOM 802 C C . LEU A 1 99 ? 9.713 -8.064 -32.265 1.00 56.16 99 LEU A C 1
ATOM 804 O O . LEU A 1 99 ? 9.999 -8.206 -31.082 1.00 56.16 99 LEU A O 1
ATOM 808 N N . THR A 1 100 ? 8.964 -8.950 -32.913 1.00 41.34 100 THR A N 1
ATOM 809 C CA . THR A 1 100 ? 8.578 -10.225 -32.308 1.00 41.34 100 THR A CA 1
ATOM 810 C C . THR A 1 100 ? 9.829 -11.075 -32.092 1.00 41.34 100 THR A C 1
ATOM 812 O O . THR A 1 100 ? 10.604 -11.290 -33.027 1.00 41.34 100 THR A O 1
ATOM 815 N N . PHE A 1 101 ? 10.005 -11.588 -30.875 1.00 44.19 101 PHE A N 1
ATOM 816 C CA . PHE A 1 101 ? 10.753 -12.825 -30.653 1.00 44.19 101 PHE A CA 1
ATOM 817 C C . PHE A 1 101 ? 9.988 -13.973 -31.325 1.00 44.19 101 PHE A C 1
ATOM 819 O O . PHE A 1 101 ? 8.778 -13.867 -31.523 1.00 44.19 101 PHE A O 1
ATOM 826 N N . PHE A 1 102 ? 10.672 -15.046 -31.717 1.00 37.50 102 PHE A N 1
ATOM 827 C CA . PHE A 1 102 ? 10.013 -16.194 -32.342 1.00 37.50 102 PHE A CA 1
ATOM 828 C C . PHE A 1 102 ? 8.951 -16.783 -31.390 1.00 37.50 102 PHE A C 1
ATOM 830 O O . PHE A 1 102 ? 9.252 -17.205 -30.275 1.00 37.50 102 PHE A O 1
ATOM 837 N N . ASP A 1 103 ? 7.691 -16.747 -31.827 1.00 43.03 103 ASP A N 1
ATOM 838 C CA . ASP A 1 103 ? 6.482 -17.138 -31.089 1.00 43.03 103 ASP A CA 1
ATOM 839 C C . ASP A 1 103 ? 6.204 -18.650 -31.222 1.00 43.03 103 ASP A C 1
ATOM 841 O O . ASP A 1 103 ? 5.136 -19.058 -31.679 1.00 43.03 103 ASP A O 1
ATOM 845 N N . ASP A 1 104 ? 7.181 -19.511 -30.909 1.00 42.31 104 ASP A N 1
ATOM 846 C CA . ASP A 1 104 ? 7.035 -20.958 -31.148 1.00 42.31 104 ASP A CA 1
ATOM 847 C C . ASP A 1 104 ? 7.361 -21.893 -29.970 1.00 42.31 104 ASP A C 1
ATOM 849 O O . ASP A 1 104 ? 7.082 -23.086 -30.070 1.00 42.31 104 ASP A O 1
ATOM 853 N N . HIS A 1 105 ? 7.833 -21.397 -28.818 1.00 37.84 105 HIS A N 1
ATOM 854 C CA . HIS A 1 105 ? 8.208 -22.255 -27.675 1.00 37.84 105 HIS A CA 1
ATOM 855 C C . HIS A 1 105 ? 9.276 -23.330 -28.005 1.00 37.84 105 HIS A C 1
ATOM 857 O O . HIS A 1 105 ? 9.419 -24.285 -27.232 1.00 37.84 105 HIS A O 1
ATOM 863 N N . TYR A 1 106 ? 10.048 -23.196 -29.089 1.00 38.56 106 TYR A N 1
ATOM 864 C CA . TYR A 1 106 ? 11.153 -24.114 -29.367 1.00 38.56 106 TYR A CA 1
ATOM 865 C C . TYR A 1 106 ? 12.417 -23.682 -28.598 1.00 38.56 106 TYR A C 1
ATOM 867 O O . TYR A 1 106 ? 13.075 -22.692 -28.908 1.00 38.56 106 TYR A O 1
ATOM 875 N N . ASP A 1 107 ? 12.739 -24.448 -27.545 1.00 39.16 107 ASP A N 1
ATOM 876 C CA . ASP A 1 107 ? 14.126 -24.660 -27.097 1.00 39.16 107 ASP A CA 1
ATOM 877 C C . ASP A 1 107 ? 14.901 -25.215 -28.293 1.00 39.16 107 ASP A C 1
ATOM 879 O O . ASP A 1 107 ? 14.275 -25.884 -29.110 1.00 39.16 107 ASP A O 1
ATOM 883 N N . PHE A 1 108 ? 16.200 -24.934 -28.405 1.00 41.59 108 PHE A N 1
ATOM 884 C CA . PHE A 1 108 ? 17.083 -25.467 -29.443 1.00 41.59 108 PHE A CA 1
ATOM 885 C C . PHE A 1 108 ? 16.695 -26.906 -29.842 1.00 41.59 108 PHE A C 1
ATOM 887 O O . PHE A 1 108 ? 17.204 -27.865 -29.262 1.00 41.59 108 PHE A O 1
ATOM 894 N N . ASP A 1 109 ? 15.858 -27.071 -30.868 1.00 43.28 109 ASP A N 1
ATOM 895 C CA . ASP A 1 109 ? 16.009 -28.202 -31.759 1.00 43.28 109 ASP A CA 1
ATOM 896 C C . ASP A 1 109 ? 17.216 -27.768 -32.575 1.00 43.28 109 ASP A C 1
ATOM 898 O O . ASP A 1 109 ? 17.139 -27.077 -33.593 1.00 43.28 109 ASP A O 1
ATOM 902 N N . ASP A 1 110 ? 18.392 -28.101 -32.031 1.00 45.34 110 ASP A N 1
ATOM 903 C CA . ASP A 1 110 ? 19.496 -28.382 -32.918 1.00 45.34 110 ASP A CA 1
ATOM 904 C C . ASP A 1 110 ? 18.918 -29.347 -33.951 1.00 45.34 110 ASP A C 1
ATOM 906 O O . ASP A 1 110 ? 18.175 -30.254 -33.597 1.00 45.34 110 ASP A O 1
ATOM 910 N N . ASP A 1 111 ? 19.072 -29.016 -35.224 1.00 44.91 111 ASP A N 1
ATOM 911 C CA . ASP A 1 111 ? 18.296 -29.569 -36.335 1.00 44.91 111 ASP A CA 1
ATOM 912 C C . ASP A 1 111 ? 18.714 -31.027 -36.614 1.00 44.91 111 ASP A C 1
ATOM 914 O O . ASP A 1 111 ? 19.175 -31.403 -37.691 1.00 44.91 111 ASP A O 1
ATOM 918 N N . THR A 1 112 ? 18.686 -31.839 -35.571 1.00 48.59 112 THR A N 1
ATOM 919 C CA . THR A 1 112 ? 19.206 -33.170 -35.436 1.00 48.59 112 THR A CA 1
ATOM 920 C C . THR A 1 112 ? 18.050 -34.066 -35.777 1.00 48.59 112 THR A C 1
ATOM 922 O O . THR A 1 112 ? 17.176 -34.369 -34.967 1.00 48.59 112 THR A O 1
ATOM 925 N N . ASN A 1 113 ? 18.054 -34.495 -37.031 1.00 45.12 113 ASN A N 1
ATOM 926 C CA . ASN A 1 113 ? 17.223 -35.601 -37.466 1.00 45.12 113 ASN A CA 1
ATOM 927 C C . ASN A 1 113 ? 17.350 -36.801 -36.499 1.00 45.12 113 ASN A C 1
ATOM 929 O O . ASN A 1 113 ? 18.336 -36.926 -35.774 1.00 45.12 113 ASN A O 1
ATOM 933 N N . ASP A 1 114 ? 16.395 -37.737 -36.539 1.00 49.00 114 ASP A N 1
ATOM 934 C CA . ASP A 1 114 ? 16.386 -38.983 -35.736 1.00 49.00 114 ASP A CA 1
ATOM 935 C C . ASP A 1 114 ? 17.692 -39.827 -35.827 1.00 49.00 114 ASP A C 1
ATOM 937 O O . ASP A 1 114 ? 17.856 -40.808 -35.097 1.00 49.00 114 ASP A O 1
ATOM 941 N N . ASP A 1 115 ? 18.640 -39.436 -36.689 1.00 50.19 115 ASP A N 1
ATOM 942 C CA . ASP A 1 115 ? 19.954 -40.038 -36.907 1.00 50.19 115 ASP A CA 1
ATOM 943 C C . ASP A 1 115 ? 21.157 -39.206 -36.385 1.00 50.19 115 ASP A C 1
ATOM 945 O O . ASP A 1 115 ? 22.303 -39.648 -36.530 1.00 50.19 115 ASP A O 1
ATOM 949 N N . GLY A 1 116 ? 20.958 -38.051 -35.736 1.00 39.69 116 GLY A N 1
ATOM 950 C CA . GLY A 1 116 ? 22.026 -37.375 -34.986 1.00 39.69 116 GLY A CA 1
ATOM 951 C C . GLY A 1 116 ? 22.865 -36.325 -35.736 1.00 39.69 116 GLY A C 1
ATOM 952 O O . GLY A 1 116 ? 23.986 -36.058 -35.296 1.00 39.69 116 GLY A O 1
ATOM 953 N N . PHE A 1 117 ? 22.392 -35.748 -36.851 1.00 41.41 117 PHE A N 1
ATOM 954 C CA . PHE A 1 117 ? 23.135 -34.720 -37.607 1.00 41.41 117 PHE A CA 1
ATOM 955 C C . PHE A 1 117 ? 22.333 -33.437 -37.860 1.00 41.41 117 PHE A C 1
ATOM 957 O O . PHE A 1 117 ? 21.212 -33.517 -38.352 1.00 41.41 117 PHE A O 1
ATOM 964 N N . LEU A 1 118 ? 22.982 -32.281 -37.634 1.00 40.25 118 LEU A N 1
ATOM 965 C CA . LEU A 1 118 ? 22.494 -30.934 -37.965 1.00 40.25 118 LEU A CA 1
ATOM 966 C C . LEU A 1 118 ? 22.180 -30.821 -39.462 1.00 40.25 118 LEU A C 1
ATOM 968 O O . LEU A 1 118 ? 23.088 -30.914 -40.298 1.00 40.25 118 LEU A O 1
ATOM 972 N N . THR A 1 119 ? 20.913 -30.611 -39.801 1.00 45.41 119 THR A N 1
ATOM 973 C CA . THR A 1 119 ? 20.490 -30.263 -41.159 1.00 45.41 119 THR A CA 1
ATOM 974 C C . THR A 1 119 ? 20.458 -28.740 -41.332 1.00 45.41 119 THR A C 1
ATOM 976 O O . THR A 1 119 ? 20.391 -27.997 -40.362 1.00 45.41 119 THR A O 1
ATOM 979 N N . THR A 1 120 ? 20.618 -28.253 -42.563 1.00 44.06 120 THR A N 1
ATOM 980 C CA . THR A 1 120 ? 20.548 -26.814 -42.898 1.00 44.06 120 THR A CA 1
ATOM 981 C C . THR A 1 120 ? 19.340 -26.507 -43.778 1.00 44.06 120 THR A C 1
ATOM 983 O O . THR A 1 120 ? 19.344 -25.509 -44.495 1.00 44.06 120 THR A O 1
ATOM 986 N N . GLU A 1 121 ? 18.363 -27.412 -43.825 1.00 42.22 121 GLU A N 1
ATOM 987 C CA . GLU A 1 121 ? 17.190 -27.256 -44.675 1.00 42.22 121 GLU A CA 1
ATOM 988 C C . GLU A 1 121 ? 15.959 -27.064 -43.800 1.00 42.22 121 GLU A C 1
ATOM 990 O O . GLU A 1 121 ? 15.419 -28.000 -43.218 1.00 42.22 121 GLU A O 1
ATOM 995 N N . GLU A 1 122 ? 15.548 -25.801 -43.736 1.00 45.44 122 GLU A N 1
ATOM 996 C CA . GLU A 1 122 ? 14.339 -25.322 -43.086 1.00 45.44 122 GLU A CA 1
ATOM 997 C C . GLU A 1 122 ? 13.129 -26.146 -43.556 1.00 45.44 122 GLU A C 1
ATOM 999 O O . GLU A 1 122 ? 12.794 -26.188 -44.746 1.00 45.44 122 GLU A O 1
ATOM 1004 N N . SER A 1 123 ? 12.472 -26.839 -42.624 1.00 40.34 123 SER A N 1
ATOM 1005 C CA . SER A 1 123 ? 11.227 -27.540 -42.935 1.00 40.34 123 SER A CA 1
ATOM 1006 C C . SER A 1 123 ? 10.114 -26.514 -43.162 1.00 40.34 123 SER A C 1
ATOM 1008 O O . SER A 1 123 ? 9.878 -25.674 -42.292 1.00 40.34 123 SER A O 1
ATOM 1010 N N . PRO A 1 124 ? 9.388 -26.561 -44.294 1.00 37.81 124 PRO A N 1
ATOM 1011 C CA . PRO A 1 124 ? 8.338 -25.592 -44.551 1.00 37.81 124 PRO A CA 1
ATOM 1012 C C . PRO A 1 124 ? 7.180 -25.766 -43.553 1.00 37.81 124 PRO A C 1
ATOM 1014 O O . PRO A 1 124 ? 6.813 -26.901 -43.220 1.00 37.81 124 PRO A O 1
ATOM 1017 N N . PRO A 1 125 ? 6.558 -24.665 -43.097 1.00 39.47 125 PRO A N 1
ATOM 1018 C CA . PRO A 1 125 ? 5.458 -24.726 -42.148 1.00 39.47 125 PRO A CA 1
ATOM 1019 C C . PRO A 1 125 ? 4.255 -25.480 -42.734 1.00 39.47 125 PRO A C 1
ATOM 1021 O O . PRO A 1 125 ? 3.893 -25.342 -43.908 1.00 39.47 125 PRO A O 1
ATOM 1024 N N . LEU A 1 126 ? 3.605 -26.275 -41.882 1.00 33.78 126 LEU A N 1
ATOM 1025 C CA . LEU A 1 126 ? 2.418 -27.060 -42.222 1.00 33.78 126 LEU A CA 1
ATOM 1026 C C . LEU A 1 126 ? 1.286 -26.154 -42.739 1.00 33.78 126 LEU A C 1
ATOM 1028 O O . LEU A 1 126 ? 0.671 -25.411 -41.976 1.00 33.78 126 LEU A O 1
ATOM 1032 N N . GLY A 1 127 ? 0.983 -26.266 -44.038 1.00 41.28 127 GLY A N 1
ATOM 1033 C CA . GLY A 1 127 ? -0.159 -25.612 -44.691 1.00 41.28 127 GLY A CA 1
ATOM 1034 C C . GLY A 1 127 ? 0.169 -24.606 -45.802 1.00 41.28 127 GLY A C 1
ATOM 1035 O O . GLY A 1 127 ? -0.763 -24.033 -46.363 1.00 41.28 127 GLY A O 1
ATOM 1036 N N . ALA A 1 128 ? 1.444 -24.403 -46.152 1.00 44.81 128 ALA A N 1
ATOM 1037 C CA . ALA A 1 128 ? 1.874 -23.453 -47.188 1.00 44.81 128 ALA A CA 1
ATOM 1038 C C . ALA A 1 128 ? 2.520 -24.128 -48.416 1.00 44.81 128 ALA A C 1
ATOM 1040 O O . ALA A 1 128 ? 3.524 -23.660 -48.942 1.00 44.81 128 ALA A O 1
ATOM 1041 N N . GLU A 1 129 ? 1.944 -25.230 -48.900 1.00 46.62 129 GLU A N 1
ATOM 1042 C CA . GLU A 1 129 ? 2.472 -25.955 -50.068 1.00 46.62 129 GLU A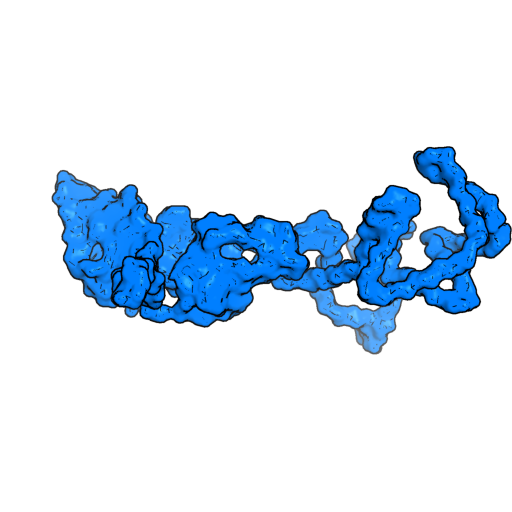 CA 1
ATOM 1043 C C . GLU A 1 129 ? 2.164 -25.296 -51.430 1.00 46.62 129 GLU A C 1
ATOM 1045 O O . GLU A 1 129 ? 2.705 -25.718 -52.445 1.00 46.62 129 GLU A O 1
ATOM 1050 N N . ASP A 1 130 ? 1.424 -24.182 -51.452 1.00 39.34 130 ASP A N 1
ATOM 1051 C CA . ASP A 1 130 ? 1.205 -23.360 -52.647 1.00 39.34 130 ASP A CA 1
ATOM 1052 C C . ASP A 1 130 ? 1.324 -21.861 -52.302 1.00 39.34 130 ASP A C 1
ATOM 1054 O O . ASP A 1 130 ? 0.338 -21.246 -51.896 1.00 39.34 130 ASP A O 1
ATOM 1058 N N . ASN A 1 131 ? 2.533 -21.292 -52.446 1.00 36.53 131 ASN A N 1
ATOM 1059 C CA . ASN A 1 131 ? 2.881 -19.860 -52.651 1.00 36.53 131 ASN A CA 1
ATOM 1060 C C . ASN A 1 131 ? 4.149 -19.409 -51.895 1.00 36.53 131 ASN A C 1
ATOM 1062 O O . ASN A 1 131 ? 4.172 -18.343 -51.282 1.00 36.53 131 ASN A O 1
ATOM 1066 N N . ALA A 1 132 ? 5.244 -20.160 -51.988 1.00 36.03 132 ALA A N 1
ATOM 1067 C CA . ALA A 1 132 ? 6.560 -19.622 -51.653 1.00 36.03 132 ALA A CA 1
ATOM 1068 C C . ALA A 1 132 ? 7.144 -18.911 -52.887 1.00 36.03 132 ALA A C 1
ATOM 1070 O O . ALA A 1 132 ? 7.751 -19.547 -53.747 1.00 36.03 132 ALA A O 1
ATOM 1071 N N . LEU A 1 133 ? 6.916 -17.599 -53.015 1.00 36.25 133 LEU A N 1
ATOM 1072 C CA . LEU A 1 133 ? 7.687 -16.768 -53.954 1.00 36.25 133 LEU A CA 1
ATOM 1073 C C . LEU A 1 133 ? 8.296 -15.515 -53.317 1.00 36.25 133 LEU A C 1
ATOM 1075 O O . LEU A 1 133 ? 9.200 -14.953 -53.911 1.00 36.25 133 LEU A O 1
ATOM 1079 N N . PHE A 1 134 ? 7.886 -15.091 -52.121 1.00 36.00 134 PHE A N 1
ATOM 1080 C CA . PHE A 1 134 ? 8.453 -13.893 -51.497 1.00 36.00 134 PHE A CA 1
ATOM 1081 C C . PHE A 1 134 ? 8.425 -14.034 -49.978 1.00 36.00 134 PHE A C 1
ATOM 1083 O O . PHE A 1 134 ? 7.363 -13.964 -49.363 1.00 36.00 134 PHE A O 1
ATOM 1090 N N . GLY A 1 135 ? 9.591 -14.269 -49.385 1.00 31.56 135 GLY A N 1
ATOM 1091 C CA . GLY A 1 135 ? 9.759 -14.407 -47.944 1.00 31.56 135 GLY A CA 1
ATOM 1092 C C . GLY A 1 135 ? 11.226 -14.625 -47.613 1.00 31.56 135 GLY A C 1
ATOM 1093 O O . GLY A 1 135 ? 11.675 -15.759 -47.540 1.00 31.56 135 GLY A O 1
ATOM 1094 N N . GLY A 1 136 ? 11.978 -13.538 -47.474 1.00 32.94 136 GLY A N 1
ATOM 1095 C CA . GLY A 1 136 ? 13.366 -13.574 -47.028 1.00 32.94 136 GLY A CA 1
ATOM 1096 C C . GLY A 1 136 ? 13.781 -12.201 -46.523 1.00 32.94 136 GLY A C 1
ATOM 1097 O O . GLY A 1 136 ? 14.055 -11.305 -47.317 1.00 32.94 136 GLY A O 1
ATOM 1098 N N . GLY A 1 137 ? 13.773 -12.030 -45.201 1.00 32.88 137 GLY A N 1
ATOM 1099 C CA . GLY A 1 137 ? 14.466 -10.931 -44.534 1.00 32.88 137 GLY A CA 1
ATOM 1100 C C . GLY A 1 137 ? 15.980 -11.121 -44.648 1.00 32.88 137 GLY A C 1
ATOM 1101 O O . GLY A 1 137 ? 16.470 -12.242 -44.755 1.00 32.88 137 GLY A O 1
ATOM 1102 N N . PHE A 1 138 ? 16.724 -10.020 -44.677 1.00 35.19 138 PHE A N 1
ATOM 1103 C CA . PHE A 1 138 ? 18.186 -10.039 -44.704 1.00 35.19 138 PHE A CA 1
ATOM 1104 C C . PHE A 1 138 ? 18.732 -10.080 -43.272 1.00 35.19 138 PHE A C 1
ATOM 1106 O O . PHE A 1 138 ? 18.299 -9.264 -42.465 1.00 35.19 138 PHE A O 1
ATOM 1113 N N . ASP A 1 139 ? 19.729 -10.928 -42.993 1.00 36.84 139 ASP A N 1
ATOM 1114 C CA . ASP A 1 139 ? 20.328 -11.044 -41.647 1.00 36.84 139 ASP A CA 1
ATOM 1115 C C . ASP A 1 139 ? 21.769 -10.508 -41.515 1.00 36.84 139 ASP A C 1
ATOM 1117 O O . ASP A 1 139 ? 22.287 -10.385 -40.411 1.00 36.84 139 ASP A O 1
ATOM 1121 N N . SER A 1 140 ? 22.464 -10.140 -42.599 1.00 33.78 140 SER A N 1
ATOM 1122 C CA . SER A 1 140 ? 23.747 -9.415 -42.501 1.00 33.78 140 SER A CA 1
ATOM 1123 C C . SER A 1 140 ? 24.252 -8.896 -43.849 1.00 33.78 140 SER A C 1
ATOM 1125 O O . SER A 1 140 ? 23.918 -9.420 -44.910 1.00 33.78 140 SER A O 1
ATOM 1127 N N . VAL A 1 141 ? 25.111 -7.872 -43.799 1.00 38.56 141 VAL A N 1
ATOM 1128 C CA . VAL A 1 141 ? 25.950 -7.419 -44.918 1.00 38.56 141 VAL A CA 1
ATOM 1129 C C . VAL A 1 141 ? 27.394 -7.814 -44.608 1.00 38.56 141 VAL A C 1
ATOM 1131 O O . VAL A 1 141 ? 27.974 -7.338 -43.635 1.00 38.56 141 VAL A O 1
ATOM 1134 N N . LEU A 1 142 ? 27.980 -8.680 -45.437 1.00 35.25 142 LEU A N 1
ATOM 1135 C CA . LEU A 1 142 ? 29.399 -9.038 -45.380 1.00 35.25 142 LEU A CA 1
ATOM 1136 C C . LEU A 1 142 ? 30.148 -8.306 -46.495 1.00 35.25 142 LEU A C 1
ATOM 1138 O O . LEU A 1 142 ? 29.893 -8.531 -47.676 1.00 35.25 142 LEU A O 1
ATOM 1142 N N . ILE A 1 143 ? 31.079 -7.429 -46.114 1.00 41.28 143 ILE A N 1
ATOM 1143 C CA . ILE A 1 143 ? 31.978 -6.726 -47.036 1.00 41.28 143 ILE A CA 1
ATOM 1144 C C . ILE A 1 143 ? 33.349 -7.402 -46.950 1.00 41.28 143 ILE A C 1
ATOM 1146 O O . ILE A 1 143 ? 33.979 -7.396 -45.894 1.00 41.28 143 ILE A O 1
ATOM 1150 N N . PHE A 1 144 ? 33.808 -7.988 -48.056 1.00 36.00 144 PHE A N 1
ATOM 1151 C CA . PHE A 1 144 ? 35.150 -8.564 -48.174 1.00 36.00 144 PHE A CA 1
ATOM 1152 C C . PHE A 1 144 ? 36.113 -7.574 -48.841 1.00 36.00 144 PHE A C 1
ATOM 1154 O O . PHE A 1 144 ? 35.706 -6.728 -49.636 1.00 36.00 144 PHE A O 1
ATOM 1161 N N . TYR A 1 145 ? 37.402 -7.686 -48.512 1.00 41.03 145 TYR A N 1
ATOM 1162 C CA . TYR A 1 145 ? 38.452 -6.750 -48.929 1.00 41.03 145 TYR A CA 1
ATOM 1163 C C . TYR A 1 145 ? 38.888 -6.869 -50.401 1.00 41.03 145 TYR A C 1
ATOM 1165 O O . TYR A 1 145 ? 39.761 -6.106 -50.814 1.00 41.03 145 TYR A O 1
ATOM 1173 N N . ASP A 1 146 ? 38.325 -7.782 -51.200 1.00 40.19 146 ASP A N 1
ATOM 1174 C CA . ASP A 1 146 ? 38.837 -8.016 -52.555 1.00 40.19 146 ASP A CA 1
ATOM 1175 C C . ASP A 1 146 ? 37.847 -8.524 -53.618 1.00 40.19 146 ASP A C 1
ATOM 1177 O O . ASP A 1 146 ? 38.303 -9.201 -54.524 1.00 40.19 146 ASP A O 1
ATOM 1181 N N . GLU A 1 147 ? 36.551 -8.172 -53.574 1.00 40.38 147 GLU A N 1
ATOM 1182 C CA . GLU A 1 147 ? 35.668 -8.013 -54.759 1.00 40.38 147 GLU A CA 1
ATOM 1183 C C . GLU A 1 147 ? 34.191 -7.835 -54.343 1.00 40.38 147 GLU A C 1
ATOM 1185 O O . GLU A 1 147 ? 33.649 -8.527 -53.483 1.00 40.38 147 GLU A O 1
ATOM 1190 N N . THR A 1 148 ? 33.526 -6.851 -54.950 1.00 46.59 148 THR A N 1
ATOM 1191 C CA . THR A 1 148 ? 32.196 -6.346 -54.584 1.00 46.59 148 THR A CA 1
ATOM 1192 C C . THR A 1 148 ? 31.088 -7.285 -55.074 1.00 46.59 148 THR A C 1
ATOM 1194 O O . THR A 1 148 ? 30.813 -7.342 -56.270 1.00 46.59 148 THR A O 1
ATOM 1197 N N . THR A 1 149 ? 30.411 -7.991 -54.163 1.00 37.78 149 THR A N 1
ATOM 1198 C CA . THR A 1 149 ? 29.192 -8.759 -54.477 1.00 37.78 149 THR A CA 1
ATOM 1199 C C . THR A 1 149 ? 28.038 -8.273 -53.605 1.00 37.78 149 THR A C 1
ATOM 1201 O O . THR A 1 149 ? 28.100 -8.367 -52.385 1.00 37.78 149 THR A O 1
ATOM 1204 N N . LEU A 1 150 ? 26.974 -7.772 -54.234 1.00 38.66 150 LEU A N 1
ATOM 1205 C CA . LEU A 1 150 ? 25.663 -7.583 -53.612 1.00 38.66 150 LEU A CA 1
ATOM 1206 C C . LEU A 1 150 ? 24.706 -8.581 -54.262 1.00 38.66 150 LEU A C 1
ATOM 1208 O O . LEU A 1 150 ? 24.502 -8.546 -55.476 1.00 38.66 150 LEU A O 1
ATOM 1212 N N . LEU A 1 151 ? 24.136 -9.484 -53.469 1.00 33.69 151 LEU A N 1
ATOM 1213 C CA . LEU A 1 151 ? 23.053 -10.345 -53.931 1.00 33.69 151 LEU A CA 1
ATOM 1214 C C . LEU A 1 151 ? 21.753 -9.537 -53.883 1.00 33.69 151 LEU A C 1
ATOM 1216 O O . LEU A 1 151 ? 21.411 -8.972 -52.848 1.00 33.69 151 LEU A O 1
ATOM 1220 N N . THR A 1 152 ? 21.040 -9.477 -55.006 1.00 39.78 152 THR A N 1
ATOM 1221 C CA . THR A 1 152 ? 19.651 -8.998 -55.039 1.00 39.78 152 THR A CA 1
ATOM 1222 C C . THR A 1 152 ? 18.718 -10.191 -55.232 1.00 39.78 152 THR A C 1
ATOM 1224 O O . THR A 1 152 ? 19.103 -11.189 -55.840 1.00 39.78 152 THR A O 1
ATOM 1227 N N . GLU A 1 153 ? 17.504 -10.072 -54.696 1.00 44.44 153 GLU A N 1
ATOM 1228 C CA . GLU A 1 153 ? 16.444 -11.089 -54.559 1.00 44.44 153 GLU A CA 1
ATOM 1229 C C . GLU A 1 153 ? 16.050 -11.825 -55.860 1.00 44.44 153 GLU A C 1
ATOM 1231 O O . GLU A 1 153 ? 15.457 -12.898 -55.818 1.00 44.44 153 GLU A O 1
ATOM 1236 N N . ALA A 1 154 ? 16.427 -11.316 -57.034 1.00 37.38 154 ALA A N 1
ATOM 1237 C CA . ALA A 1 154 ? 16.292 -12.024 -58.301 1.00 37.38 154 ALA A CA 1
ATOM 1238 C C . ALA A 1 154 ? 17.689 -12.338 -58.841 1.00 37.38 154 ALA A C 1
ATOM 1240 O O . ALA A 1 154 ? 18.417 -11.419 -59.198 1.00 37.38 154 ALA A O 1
ATOM 1241 N N . GLY A 1 155 ? 18.055 -13.623 -58.913 1.00 33.75 155 GLY A N 1
ATOM 1242 C CA . GLY A 1 155 ? 19.376 -14.134 -59.315 1.00 33.75 155 GLY A CA 1
ATOM 1243 C C . GLY A 1 155 ? 19.863 -13.763 -60.727 1.00 33.75 155 GLY A C 1
ATOM 1244 O O . GLY A 1 155 ? 20.133 -14.638 -61.547 1.00 33.75 155 GLY A O 1
ATOM 1245 N N . PHE A 1 156 ? 20.051 -12.474 -61.002 1.00 38.31 156 PHE A N 1
ATOM 1246 C CA . PHE A 1 156 ? 20.812 -11.949 -62.122 1.00 38.31 156 PHE A CA 1
ATOM 1247 C C . PHE A 1 156 ? 22.029 -11.207 -61.581 1.00 38.31 156 PHE A C 1
ATOM 1249 O O . PHE A 1 156 ? 21.928 -10.202 -60.883 1.00 38.31 156 PHE A O 1
ATOM 1256 N N . VAL A 1 157 ? 23.200 -11.726 -61.935 1.00 37.75 157 VAL A N 1
ATOM 1257 C CA . VAL A 1 157 ? 24.491 -11.091 -61.689 1.00 37.75 157 VAL A CA 1
ATOM 1258 C C . VAL A 1 157 ? 24.518 -9.760 -62.445 1.00 37.75 157 VAL A C 1
ATOM 1260 O O . VAL A 1 157 ? 24.521 -9.746 -63.677 1.00 37.75 157 VAL A O 1
ATOM 1263 N N . LEU A 1 158 ? 24.554 -8.633 -61.731 1.00 35.88 158 LEU A N 1
ATOM 1264 C CA . LEU A 1 158 ? 24.995 -7.371 -62.318 1.00 35.88 158 LEU A CA 1
ATOM 1265 C C . LEU A 1 158 ? 26.514 -7.458 -62.481 1.00 35.88 158 LEU A C 1
ATOM 1267 O O . LEU A 1 158 ? 27.273 -7.167 -61.563 1.00 35.88 158 LEU A O 1
ATOM 1271 N N . LEU A 1 159 ? 26.953 -7.926 -63.651 1.00 36.44 159 LEU A N 1
ATOM 1272 C CA . LEU A 1 159 ? 28.349 -7.821 -64.067 1.00 36.44 159 LEU A CA 1
ATOM 1273 C C . LEU A 1 159 ? 28.752 -6.337 -64.078 1.00 36.44 159 LEU A C 1
ATOM 1275 O O . LEU A 1 159 ? 27.948 -5.469 -64.431 1.00 36.44 159 LEU A O 1
ATOM 1279 N N . ALA A 1 160 ? 30.005 -6.070 -63.710 1.00 39.16 160 ALA A N 1
ATOM 1280 C CA . ALA A 1 160 ? 30.618 -4.750 -63.523 1.00 39.16 160 ALA A CA 1
ATOM 1281 C C . ALA A 1 160 ? 30.633 -3.830 -64.769 1.00 39.16 160 ALA A C 1
ATOM 1283 O O . ALA A 1 160 ? 31.195 -2.738 -64.739 1.00 39.16 160 ALA A O 1
ATOM 1284 N N . ASP A 1 161 ? 29.981 -4.230 -65.855 1.00 38.78 161 ASP A N 1
ATOM 1285 C CA . ASP A 1 161 ? 29.945 -3.519 -67.130 1.00 38.78 161 ASP A CA 1
ATOM 1286 C C . ASP A 1 161 ? 28.845 -2.436 -67.155 1.00 38.78 161 ASP A C 1
ATOM 1288 O O . ASP A 1 161 ? 28.779 -1.629 -68.080 1.00 38.78 161 ASP A O 1
ATOM 1292 N N . ASN A 1 162 ? 27.986 -2.391 -66.129 1.00 39.78 162 ASN A N 1
ATOM 1293 C CA . ASN A 1 162 ? 26.811 -1.515 -66.048 1.00 39.78 162 ASN A CA 1
ATOM 1294 C C . ASN A 1 162 ? 27.029 -0.251 -65.198 1.00 39.78 162 ASN A C 1
ATOM 1296 O O . ASN A 1 162 ? 26.115 0.249 -64.539 1.00 39.78 162 ASN A O 1
ATOM 1300 N N . VAL A 1 163 ? 28.239 0.305 -65.238 1.00 37.97 163 VAL A N 1
ATOM 1301 C CA . VAL A 1 163 ? 28.514 1.644 -64.702 1.00 37.97 163 VAL A CA 1
ATOM 1302 C C . VAL A 1 163 ? 27.861 2.686 -65.619 1.00 37.97 163 VAL A C 1
ATOM 1304 O O . VAL A 1 163 ? 28.172 2.759 -66.806 1.00 37.97 163 VAL A O 1
ATOM 1307 N N . GLY A 1 164 ? 26.950 3.499 -65.072 1.00 37.62 164 GLY A N 1
ATOM 1308 C CA . GLY A 1 164 ? 26.287 4.593 -65.796 1.00 37.62 164 GLY A CA 1
ATOM 1309 C C . GLY A 1 164 ? 24.853 4.320 -66.263 1.00 37.62 164 GLY A C 1
ATOM 1310 O O . GLY A 1 164 ? 24.328 5.110 -67.045 1.00 37.62 164 GLY A O 1
ATOM 1311 N N . ILE A 1 165 ? 24.201 3.246 -65.797 1.00 35.75 165 ILE A N 1
ATOM 1312 C CA . ILE A 1 165 ? 22.759 3.057 -66.022 1.00 35.75 165 ILE A CA 1
ATOM 1313 C C . ILE A 1 165 ? 21.985 3.887 -64.986 1.00 35.75 165 ILE A C 1
ATOM 1315 O O . ILE A 1 165 ? 22.069 3.586 -63.794 1.00 35.75 165 ILE A O 1
ATOM 1319 N N . PRO A 1 166 ? 21.239 4.927 -65.397 1.00 39.47 166 PRO A N 1
ATOM 1320 C CA . PRO A 1 166 ? 20.467 5.727 -64.465 1.00 39.47 166 PRO A CA 1
ATOM 1321 C C . PRO A 1 166 ? 19.188 4.983 -64.066 1.00 39.47 166 PRO A C 1
ATOM 1323 O O . PRO A 1 166 ? 1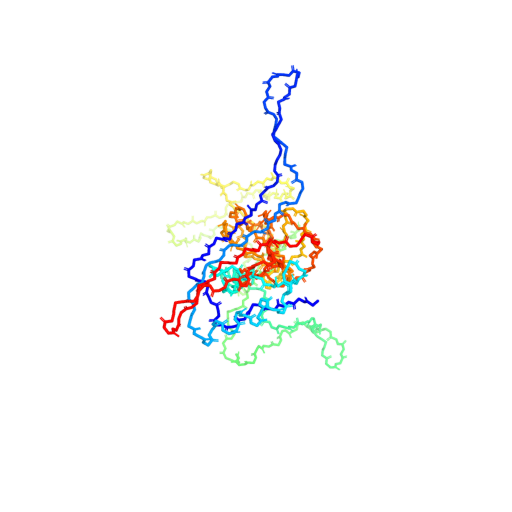8.481 4.450 -64.924 1.00 39.47 166 PRO A O 1
ATOM 1326 N N . PHE A 1 167 ? 18.869 4.974 -62.774 1.00 40.06 167 PHE A N 1
ATOM 1327 C CA . PHE A 1 167 ? 17.579 4.489 -62.284 1.00 40.06 167 PHE A CA 1
ATOM 1328 C C . PHE A 1 167 ? 16.668 5.669 -61.949 1.00 40.06 167 PHE A C 1
ATOM 1330 O O . PHE A 1 167 ? 17.084 6.642 -61.315 1.00 40.06 167 PHE A O 1
ATOM 1337 N N . GLU A 1 168 ? 15.427 5.596 -62.430 1.00 37.38 168 GLU A N 1
ATOM 1338 C CA . GLU A 1 168 ? 14.394 6.591 -62.163 1.00 37.38 168 GLU A CA 1
ATOM 1339 C C . GLU A 1 168 ? 13.785 6.304 -60.794 1.00 37.38 168 GLU A C 1
ATOM 1341 O O . GLU A 1 168 ? 13.228 5.234 -60.550 1.00 37.38 168 GLU A O 1
ATOM 1346 N N . THR A 1 169 ? 13.936 7.258 -59.883 1.00 42.19 169 THR A N 1
ATOM 1347 C CA . THR A 1 169 ? 13.276 7.190 -58.583 1.00 42.19 169 THR A CA 1
ATOM 1348 C C . THR A 1 169 ? 11.789 7.504 -58.741 1.00 42.19 169 THR A C 1
ATOM 1350 O O . THR A 1 169 ? 11.369 8.238 -59.635 1.00 42.19 169 THR A O 1
ATOM 1353 N N . ASP A 1 170 ? 10.986 7.028 -57.802 1.00 36.84 170 ASP A N 1
ATOM 1354 C CA . ASP A 1 170 ? 9.572 7.359 -57.593 1.00 36.84 170 ASP A CA 1
ATOM 1355 C C . ASP A 1 170 ? 9.300 8.870 -57.404 1.00 36.84 170 ASP A C 1
ATOM 1357 O O . ASP A 1 170 ? 8.151 9.317 -57.406 1.00 36.84 170 ASP A O 1
ATOM 1361 N N . ARG A 1 171 ? 10.364 9.679 -57.301 1.00 36.72 171 ARG A N 1
ATOM 1362 C CA . ARG A 1 171 ? 10.340 11.148 -57.247 1.00 36.72 171 ARG A CA 1
ATOM 1363 C C . ARG A 1 171 ? 10.828 11.835 -58.533 1.00 36.72 171 ARG A C 1
ATOM 1365 O O . ARG A 1 171 ? 10.940 13.060 -58.550 1.00 36.72 171 ARG A O 1
ATOM 1372 N N . GLY A 1 172 ? 11.075 11.084 -59.610 1.00 33.06 172 GLY A N 1
ATOM 1373 C CA . GLY A 1 172 ? 11.263 11.607 -60.970 1.00 33.06 172 GLY A CA 1
ATOM 1374 C C . GLY A 1 172 ? 12.640 12.202 -61.283 1.00 33.06 172 GLY A C 1
ATOM 1375 O O . GLY A 1 172 ? 12.763 12.969 -62.237 1.00 33.06 172 GLY A O 1
ATOM 1376 N N . PHE A 1 173 ? 13.679 11.883 -60.505 1.00 37.09 173 PHE A N 1
ATOM 1377 C CA . PHE A 1 173 ? 15.064 12.205 -60.867 1.00 37.09 173 PHE A CA 1
ATOM 1378 C C . PHE A 1 173 ? 15.927 10.946 -60.957 1.00 37.09 173 PHE A C 1
ATOM 1380 O O . PHE A 1 173 ? 15.663 9.940 -60.293 1.00 37.09 173 PHE A O 1
ATOM 1387 N N . LEU A 1 174 ? 16.944 11.029 -61.817 1.00 35.19 174 LEU A N 1
ATOM 1388 C CA . LEU A 1 174 ? 17.868 9.947 -62.140 1.00 35.19 174 LEU A CA 1
ATOM 1389 C C . LEU A 1 174 ? 19.043 9.970 -61.159 1.00 35.19 174 LEU A C 1
ATOM 1391 O O . LEU A 1 174 ? 19.719 10.994 -61.042 1.00 35.19 174 LEU A O 1
ATOM 1395 N N . LEU A 1 175 ? 19.287 8.855 -60.469 1.00 36.66 175 LEU A N 1
ATOM 1396 C CA . LEU A 1 175 ? 20.508 8.670 -59.686 1.00 36.66 175 LEU A CA 1
ATOM 1397 C C . LEU A 1 175 ? 21.581 8.025 -60.573 1.00 36.66 175 LEU A C 1
ATOM 1399 O O . LEU A 1 175 ? 21.318 7.031 -61.252 1.00 36.66 175 LEU A O 1
ATOM 1403 N N . THR A 1 176 ? 22.796 8.566 -60.532 1.00 36.97 176 THR A N 1
ATOM 1404 C CA . THR A 1 176 ? 23.975 7.975 -61.179 1.00 36.97 176 THR A CA 1
ATOM 1405 C C . THR A 1 176 ? 25.029 7.740 -60.109 1.00 36.97 176 THR A C 1
ATOM 1407 O O . THR A 1 176 ? 25.362 8.660 -59.366 1.00 36.97 176 THR A O 1
ATOM 1410 N N . ILE A 1 177 ? 25.538 6.512 -60.013 1.00 42.25 177 ILE A N 1
ATOM 1411 C CA . ILE A 1 177 ? 26.659 6.184 -59.129 1.00 42.25 177 ILE A CA 1
ATOM 1412 C C . ILE A 1 177 ? 27.931 6.628 -59.856 1.00 42.25 177 ILE A C 1
ATOM 1414 O O . ILE A 1 177 ? 28.363 5.973 -60.805 1.00 42.25 177 ILE A O 1
ATOM 1418 N N . GLU A 1 178 ? 28.491 7.771 -59.464 1.00 38.12 178 GLU A N 1
ATOM 1419 C CA . GLU A 1 178 ? 29.806 8.207 -59.937 1.00 38.12 178 GLU A CA 1
ATOM 1420 C C . GLU A 1 178 ? 30.912 7.671 -59.026 1.00 38.12 178 GLU A C 1
ATOM 1422 O O . GLU A 1 178 ? 30.757 7.552 -57.813 1.00 38.12 178 GLU A O 1
ATOM 1427 N N . HIS A 1 179 ? 32.030 7.320 -59.656 1.00 33.22 179 HIS A N 1
ATOM 1428 C CA . HIS A 1 179 ? 33.220 6.761 -59.030 1.00 33.22 179 HIS A CA 1
ATOM 1429 C C . HIS A 1 179 ? 33.745 7.696 -57.927 1.00 33.22 179 HIS A C 1
ATOM 1431 O O . HIS A 1 179 ? 34.138 8.828 -58.206 1.00 33.22 179 HIS A O 1
ATOM 1437 N N . GLY A 1 180 ? 33.766 7.213 -56.688 1.00 36.16 180 GLY A N 1
ATOM 1438 C CA . GLY A 1 180 ? 34.370 7.889 -55.544 1.00 36.16 180 GLY A CA 1
ATOM 1439 C C . GLY A 1 180 ? 35.096 6.870 -54.677 1.00 36.16 180 GLY A C 1
ATOM 1440 O O . GLY A 1 180 ? 34.657 5.722 -54.585 1.00 36.16 180 GLY A O 1
ATOM 1441 N N . ASP A 1 181 ? 36.225 7.278 -54.097 1.00 33.12 181 ASP A N 1
ATOM 1442 C CA . ASP A 1 181 ? 37.015 6.446 -53.189 1.00 33.12 181 ASP A CA 1
ATOM 1443 C C . ASP A 1 181 ? 36.131 5.867 -52.074 1.00 33.12 181 ASP A C 1
ATOM 1445 O O . ASP A 1 181 ? 35.216 6.531 -51.577 1.00 33.12 181 ASP A O 1
ATOM 1449 N N . ALA A 1 182 ? 36.398 4.614 -51.696 1.00 35.16 182 ALA A N 1
ATOM 1450 C CA . ALA A 1 182 ? 35.643 3.917 -50.663 1.00 35.16 182 ALA A CA 1
ATOM 1451 C C . ALA A 1 182 ? 35.632 4.734 -49.360 1.00 35.16 182 ALA A C 1
ATOM 1453 O O . ALA A 1 182 ? 36.684 5.085 -48.824 1.00 35.16 182 ALA A O 1
ATOM 1454 N N . LEU A 1 183 ? 34.437 5.027 -48.845 1.00 35.25 183 LEU A N 1
ATOM 1455 C CA . LEU A 1 183 ? 34.276 5.624 -47.526 1.00 35.25 183 LEU A CA 1
ATOM 1456 C C . LEU A 1 183 ? 34.559 4.541 -46.478 1.00 35.25 183 LEU A C 1
ATOM 1458 O O . LEU A 1 183 ? 33.740 3.651 -46.260 1.00 35.25 183 LEU A O 1
ATOM 1462 N N . GLU A 1 184 ? 35.732 4.596 -45.853 1.00 34.22 184 GLU A N 1
ATOM 1463 C CA . GLU A 1 184 ? 36.090 3.716 -44.741 1.00 34.22 184 GLU A CA 1
ATOM 1464 C C . GLU A 1 184 ? 35.298 4.143 -43.494 1.00 34.22 184 GLU A C 1
ATOM 1466 O O . GLU A 1 184 ? 35.626 5.124 -42.827 1.00 34.22 184 GLU A O 1
ATOM 1471 N N . ILE A 1 185 ? 34.204 3.436 -43.201 1.00 32.59 185 ILE A N 1
ATOM 1472 C CA . ILE A 1 185 ? 33.408 3.650 -41.988 1.00 32.59 185 ILE A CA 1
ATOM 1473 C C . ILE A 1 185 ? 34.028 2.800 -40.875 1.00 32.59 185 ILE A C 1
ATOM 1475 O O . ILE A 1 185 ? 33.646 1.652 -40.657 1.00 32.59 185 ILE A O 1
ATOM 1479 N N . ALA A 1 186 ? 35.018 3.357 -40.178 1.00 33.31 186 ALA A N 1
ATOM 1480 C CA . ALA A 1 186 ? 35.499 2.798 -38.920 1.00 33.31 186 ALA A CA 1
ATOM 1481 C C . ALA A 1 186 ? 34.508 3.177 -37.809 1.00 33.31 186 ALA A C 1
ATOM 1483 O O . ALA A 1 186 ? 34.412 4.340 -37.420 1.00 33.31 186 ALA A O 1
ATOM 1484 N N . ILE A 1 187 ? 33.740 2.203 -37.321 1.00 34.09 187 ILE A N 1
ATOM 1485 C CA . ILE A 1 187 ? 32.821 2.403 -36.197 1.00 34.09 187 ILE A CA 1
ATOM 1486 C C . ILE A 1 187 ? 33.635 2.244 -34.906 1.00 34.09 187 ILE A C 1
ATOM 1488 O O . ILE A 1 187 ? 33.771 1.147 -34.373 1.00 34.09 187 ILE A O 1
ATOM 1492 N N . GLU A 1 188 ? 34.233 3.335 -34.432 1.00 33.16 188 GLU A N 1
ATOM 1493 C CA . GLU A 1 188 ? 34.710 3.459 -33.049 1.00 33.16 188 GLU A CA 1
ATOM 1494 C C . GLU A 1 188 ? 33.621 4.193 -32.245 1.00 33.16 188 GLU A C 1
ATOM 1496 O O . GLU A 1 188 ? 32.955 5.084 -32.783 1.00 33.16 188 GLU A O 1
ATOM 1501 N N . GLU A 1 189 ? 33.379 3.795 -30.991 1.00 32.12 189 GLU A N 1
ATOM 1502 C CA . GLU A 1 189 ? 32.307 4.358 -30.156 1.00 32.12 189 GLU A CA 1
ATOM 1503 C C . GLU A 1 189 ? 32.340 5.901 -30.156 1.00 32.12 189 GLU A C 1
ATOM 1505 O O . GLU A 1 189 ? 33.293 6.512 -29.671 1.00 32.12 189 GLU A O 1
ATOM 1510 N N . GLY A 1 190 ? 31.276 6.542 -30.664 1.00 32.28 190 GLY A N 1
ATOM 1511 C CA . GLY A 1 190 ? 31.021 7.968 -30.419 1.00 32.28 190 GLY A CA 1
ATOM 1512 C C . GLY A 1 190 ? 30.899 8.927 -31.611 1.00 32.28 190 GLY A C 1
ATOM 1513 O O . GLY A 1 190 ? 30.931 10.132 -31.367 1.00 32.28 190 GLY A O 1
ATOM 1514 N N . TYR A 1 191 ? 30.704 8.478 -32.857 1.00 31.81 191 TYR A N 1
ATOM 1515 C CA . TYR A 1 191 ? 30.386 9.388 -33.977 1.00 31.81 191 TYR A CA 1
ATOM 1516 C C . TYR A 1 191 ? 29.074 9.022 -34.688 1.00 31.81 191 TYR A C 1
ATOM 1518 O O . TYR A 1 191 ? 28.824 7.860 -34.990 1.00 31.81 191 TYR A O 1
ATOM 1526 N N . GLY A 1 192 ? 28.233 10.033 -34.941 1.00 37.84 192 GLY A N 1
ATOM 1527 C CA . GLY A 1 192 ? 26.981 9.916 -35.695 1.00 37.84 192 GLY A CA 1
ATOM 1528 C C . GLY A 1 192 ? 27.177 10.170 -37.193 1.00 37.84 192 GLY A C 1
ATOM 1529 O O . GLY A 1 192 ? 28.066 10.921 -37.593 1.00 37.84 192 GLY A O 1
ATOM 1530 N N . LEU A 1 193 ? 26.338 9.545 -38.023 1.00 38.12 193 LEU A N 1
ATOM 1531 C CA . LEU A 1 193 ? 26.300 9.778 -39.467 1.00 38.12 193 LEU A CA 1
ATOM 1532 C C . LEU A 1 193 ? 25.433 11.008 -39.764 1.00 38.12 193 LEU A C 1
ATOM 1534 O O . LEU A 1 193 ? 24.235 11.017 -39.485 1.00 38.12 193 LEU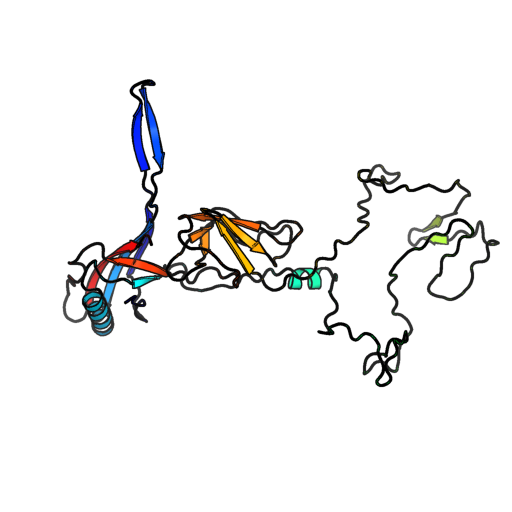 A O 1
ATOM 1538 N N . GLN A 1 194 ? 26.035 12.041 -40.350 1.00 35.66 194 GLN A N 1
ATOM 1539 C CA . GLN A 1 194 ? 25.333 13.266 -40.729 1.00 35.66 194 GLN A CA 1
ATOM 1540 C C . GLN A 1 194 ? 24.913 13.203 -42.201 1.00 35.66 194 GLN A C 1
ATOM 1542 O O . GLN A 1 194 ? 25.743 12.954 -43.081 1.00 35.66 194 GLN A O 1
ATOM 1547 N N . ALA A 1 195 ? 23.626 13.424 -42.482 1.00 37.91 195 ALA A N 1
ATOM 1548 C CA . ALA A 1 195 ? 23.151 13.555 -43.852 1.00 37.91 195 ALA A CA 1
ATOM 1549 C C . ALA A 1 195 ? 23.641 14.884 -44.450 1.00 37.91 195 ALA A C 1
ATOM 1551 O O . ALA A 1 195 ? 23.784 15.883 -43.747 1.00 37.91 195 ALA A O 1
ATOM 1552 N N . GLN A 1 196 ? 23.856 14.934 -45.768 1.00 39.84 196 GLN A N 1
ATOM 1553 C CA . GLN A 1 196 ? 24.400 16.111 -46.473 1.00 39.84 196 GLN A CA 1
ATOM 1554 C C . GLN A 1 196 ? 23.490 17.364 -46.419 1.00 39.84 196 GLN A C 1
ATOM 1556 O O . GLN A 1 196 ? 23.839 18.427 -46.926 1.00 39.84 196 GLN A O 1
ATOM 1561 N N . ASN A 1 197 ? 22.314 17.227 -45.813 1.00 39.81 197 ASN A N 1
ATOM 1562 C CA . ASN A 1 197 ? 21.299 18.243 -45.570 1.00 39.81 197 ASN A CA 1
ATOM 1563 C C . ASN A 1 197 ? 21.275 18.758 -44.112 1.00 39.81 197 ASN A C 1
ATOM 1565 O O . ASN A 1 197 ? 20.304 19.407 -43.739 1.00 39.81 197 ASN A O 1
ATOM 1569 N N . ASP A 1 198 ? 22.330 18.513 -43.322 1.00 38.12 198 ASP A N 1
ATOM 1570 C CA . ASP A 1 198 ? 22.478 18.920 -41.904 1.00 38.12 198 ASP A CA 1
ATOM 1571 C C . ASP A 1 198 ? 21.427 18.322 -40.943 1.00 38.12 198 ASP A C 1
ATOM 1573 O O . ASP A 1 198 ? 21.383 18.678 -39.766 1.00 38.12 198 ASP A O 1
ATOM 1577 N N . ASP A 1 199 ? 20.621 17.367 -41.412 1.00 34.44 199 ASP A N 1
ATOM 1578 C CA . ASP A 1 199 ? 19.753 16.554 -40.565 1.00 34.44 199 ASP A CA 1
ATOM 1579 C C . ASP A 1 199 ? 20.518 15.309 -40.088 1.00 34.44 199 ASP A C 1
ATOM 1581 O O . ASP A 1 199 ? 21.098 14.567 -40.891 1.00 34.44 199 ASP A O 1
ATOM 1585 N N . ASP A 1 200 ? 20.508 15.059 -38.778 1.00 37.06 200 ASP A N 1
ATOM 1586 C CA . ASP A 1 200 ? 21.067 13.835 -38.206 1.00 37.06 200 ASP A CA 1
ATOM 1587 C C . ASP A 1 200 ? 20.252 12.623 -38.691 1.00 37.06 200 ASP A C 1
ATOM 1589 O O . ASP A 1 200 ? 19.054 12.496 -38.415 1.00 37.06 200 ASP A O 1
ATOM 1593 N N . LEU A 1 201 ? 20.905 11.706 -39.413 1.00 36.06 201 LEU A N 1
ATOM 1594 C CA . LEU A 1 201 ? 20.337 10.401 -39.740 1.00 36.06 201 LEU A CA 1
ATOM 1595 C C . LEU A 1 201 ? 20.529 9.499 -38.522 1.00 36.06 201 LEU A C 1
ATOM 1597 O O . LEU A 1 201 ? 21.624 9.003 -38.256 1.00 36.06 201 LEU A O 1
ATOM 1601 N N . LEU A 1 202 ? 19.450 9.275 -37.774 1.00 37.47 202 LEU A N 1
ATOM 1602 C CA . LEU A 1 202 ? 19.421 8.282 -36.703 1.00 37.47 202 LEU A CA 1
ATOM 1603 C C . LEU A 1 202 ? 19.489 6.878 -37.321 1.00 37.47 202 LEU A C 1
ATOM 1605 O O . LEU A 1 202 ? 18.468 6.262 -37.615 1.00 37.47 202 LEU A O 1
ATOM 1609 N N . VAL A 1 203 ? 20.705 6.385 -37.551 1.00 36.50 203 VAL A N 1
ATOM 1610 C CA . VAL A 1 203 ? 20.960 4.996 -37.938 1.00 36.50 203 VAL A CA 1
ATOM 1611 C C . VAL A 1 203 ? 21.299 4.224 -36.670 1.00 36.50 203 VAL A C 1
ATOM 1613 O O . VAL A 1 203 ? 22.409 4.313 -36.150 1.00 36.50 203 VAL A O 1
ATOM 1616 N N . GLN A 1 204 ? 20.327 3.477 -36.152 1.00 38.06 204 GLN A N 1
ATOM 1617 C CA . GLN A 1 204 ? 20.580 2.501 -35.101 1.00 38.06 204 GLN A CA 1
ATOM 1618 C C . GLN A 1 204 ? 21.179 1.246 -35.745 1.00 38.06 204 GLN A C 1
ATOM 1620 O O . GLN A 1 204 ? 20.475 0.479 -36.397 1.00 38.06 204 GLN A O 1
ATOM 1625 N N . VAL A 1 205 ? 22.485 1.044 -35.578 1.00 34.22 205 VAL A N 1
ATOM 1626 C CA . VAL A 1 205 ? 23.150 -0.225 -35.901 1.00 34.22 205 VAL A CA 1
ATOM 1627 C C . VAL A 1 205 ? 23.267 -1.004 -34.599 1.00 34.22 205 VAL A C 1
ATOM 1629 O O . VAL A 1 205 ? 23.951 -0.568 -33.677 1.00 34.22 205 VAL A O 1
ATOM 1632 N N . GLY A 1 206 ? 22.548 -2.120 -34.512 1.00 33.56 206 GLY A N 1
ATOM 1633 C CA . GLY A 1 206 ? 22.371 -2.878 -33.277 1.00 33.56 206 GLY A CA 1
ATOM 1634 C C . GLY A 1 206 ? 21.005 -2.599 -32.661 1.00 33.56 206 GLY A C 1
ATOM 1635 O O . GLY A 1 206 ? 20.835 -1.712 -31.820 1.00 33.56 206 GLY A O 1
ATOM 1636 N N . GLY A 1 207 ? 20.011 -3.388 -33.066 1.00 34.62 207 GLY A N 1
ATOM 1637 C CA . GLY A 1 207 ? 18.925 -3.686 -32.148 1.00 34.62 207 GLY A CA 1
ATOM 1638 C C . GLY A 1 207 ? 19.572 -4.379 -30.958 1.00 34.62 207 GLY A C 1
ATOM 1639 O O . GLY A 1 207 ? 20.131 -5.462 -31.108 1.00 34.62 207 GLY A O 1
ATOM 1640 N N . ALA A 1 208 ? 19.581 -3.734 -29.795 1.00 34.06 208 ALA A N 1
ATOM 1641 C CA . ALA A 1 208 ? 19.732 -4.492 -28.570 1.00 34.06 208 ALA A CA 1
ATOM 1642 C C . ALA A 1 208 ? 18.619 -5.545 -28.614 1.00 34.06 208 ALA A C 1
ATOM 1644 O O . ALA A 1 208 ? 17.445 -5.189 -28.717 1.00 34.06 208 ALA A O 1
ATOM 1645 N N . PHE A 1 209 ? 18.990 -6.822 -28.660 1.00 37.06 209 PHE A N 1
ATOM 1646 C CA . PHE A 1 209 ? 18.039 -7.904 -28.473 1.00 37.06 209 PHE A CA 1
ATOM 1647 C C . PHE A 1 209 ? 17.378 -7.664 -27.113 1.00 37.06 209 PHE A C 1
ATOM 1649 O O . PHE A 1 209 ? 18.041 -7.734 -26.080 1.00 37.06 209 PHE A O 1
ATOM 1656 N N . PHE A 1 210 ? 16.100 -7.293 -27.110 1.00 36.97 210 PHE A N 1
ATOM 1657 C CA . PHE A 1 210 ? 15.322 -7.103 -25.890 1.00 36.97 210 PHE A CA 1
ATOM 1658 C C . PHE A 1 210 ? 14.864 -8.461 -25.371 1.00 36.97 210 PHE A C 1
ATOM 1660 O O . PHE A 1 210 ? 13.682 -8.748 -25.468 1.00 36.97 210 PHE A O 1
ATOM 1667 N N . GLU A 1 211 ? 15.777 -9.321 -24.912 1.00 40.66 211 GLU A N 1
ATOM 1668 C CA . GLU A 1 211 ? 15.426 -10.642 -24.369 1.00 40.66 211 GLU A CA 1
ATOM 1669 C C . GLU A 1 211 ? 14.201 -10.497 -23.449 1.00 40.66 211 GLU A C 1
ATOM 1671 O O . GLU A 1 211 ? 14.255 -9.788 -22.441 1.00 40.66 211 GLU A O 1
ATOM 1676 N N . GLY A 1 212 ? 13.054 -11.025 -23.894 1.00 41.78 212 GLY A N 1
ATOM 1677 C CA . GLY A 1 212 ? 11.762 -10.764 -23.270 1.00 41.78 212 GLY A CA 1
ATOM 1678 C C . GLY A 1 212 ? 11.782 -11.272 -21.836 1.00 41.78 212 GLY A C 1
ATOM 1679 O O . GLY A 1 212 ? 11.607 -12.459 -21.588 1.00 41.78 212 GLY A O 1
ATOM 1680 N N . GLU A 1 213 ? 12.003 -10.382 -20.867 1.00 46.53 213 GLU A N 1
ATOM 1681 C CA . GLU A 1 213 ? 12.047 -10.744 -19.444 1.00 46.53 213 GLU A CA 1
ATOM 1682 C C . GLU A 1 213 ? 10.656 -11.085 -18.861 1.00 46.53 213 GLU A C 1
ATOM 1684 O O . GLU A 1 213 ? 10.487 -11.189 -17.641 1.00 46.53 213 GLU A O 1
ATOM 1689 N N . GLY A 1 214 ? 9.660 -11.296 -19.722 1.00 58.81 214 GLY A N 1
ATOM 1690 C CA . GLY A 1 214 ? 8.340 -11.778 -19.374 1.00 58.81 214 GLY A CA 1
ATOM 1691 C C . GLY A 1 214 ? 7.453 -10.741 -18.693 1.00 58.81 214 GLY A C 1
ATOM 1692 O O . GLY A 1 214 ? 7.704 -9.534 -18.672 1.00 58.81 214 GLY A O 1
ATOM 1693 N N . GLN A 1 215 ? 6.361 -11.257 -18.129 1.00 70.00 215 GLN A N 1
ATOM 1694 C CA . GLN A 1 215 ? 5.318 -10.483 -17.462 1.00 70.00 215 GLN A CA 1
ATOM 1695 C C . GLN A 1 215 ? 5.888 -9.523 -16.397 1.00 70.00 215 GLN A C 1
ATOM 1697 O O . GLN A 1 215 ? 6.850 -9.877 -15.712 1.00 70.00 215 GLN A O 1
ATOM 1702 N N . PRO A 1 216 ? 5.271 -8.346 -16.165 1.00 86.62 216 PRO A N 1
ATOM 1703 C CA . PRO A 1 216 ? 5.762 -7.376 -15.193 1.00 86.62 216 PRO A CA 1
ATOM 1704 C C . PRO A 1 216 ? 5.989 -7.970 -13.801 1.00 86.62 216 PRO A C 1
ATOM 1706 O O . PRO A 1 216 ? 5.064 -8.468 -13.143 1.00 86.62 216 PRO A O 1
ATOM 1709 N N . THR A 1 217 ? 7.223 -7.865 -13.317 1.00 89.31 217 THR A N 1
ATOM 1710 C CA . THR A 1 217 ? 7.642 -8.433 -12.032 1.00 89.31 217 THR A CA 1
ATOM 1711 C C . THR A 1 217 ? 8.211 -7.369 -11.110 1.00 89.31 217 THR A C 1
ATOM 1713 O O . THR A 1 217 ? 8.826 -6.381 -11.513 1.00 89.31 217 THR A O 1
ATOM 1716 N N . LEU A 1 218 ? 7.981 -7.582 -9.819 1.00 92.38 218 LEU A N 1
ATOM 1717 C CA . LEU A 1 218 ? 8.689 -6.915 -8.745 1.00 92.38 218 LEU A CA 1
ATOM 1718 C C . LEU A 1 218 ? 9.910 -7.767 -8.399 1.00 92.38 218 LEU A C 1
ATOM 1720 O O . LEU A 1 218 ? 9.737 -8.885 -7.929 1.00 92.38 218 LEU A O 1
ATOM 1724 N N . ILE A 1 219 ? 11.118 -7.243 -8.602 1.00 91.25 219 ILE A N 1
ATOM 1725 C CA . ILE A 1 219 ? 12.369 -8.004 -8.450 1.00 91.25 219 ILE A CA 1
ATOM 1726 C C . ILE A 1 219 ? 12.839 -7.990 -6.999 1.00 91.25 219 ILE A C 1
ATOM 1728 O O . ILE A 1 219 ? 13.142 -9.020 -6.401 1.00 91.25 219 ILE A O 1
ATOM 1732 N N . ASN A 1 220 ? 12.961 -6.787 -6.441 1.00 93.31 220 ASN A N 1
ATOM 1733 C CA . ASN A 1 220 ? 13.552 -6.564 -5.131 1.00 93.31 220 ASN A CA 1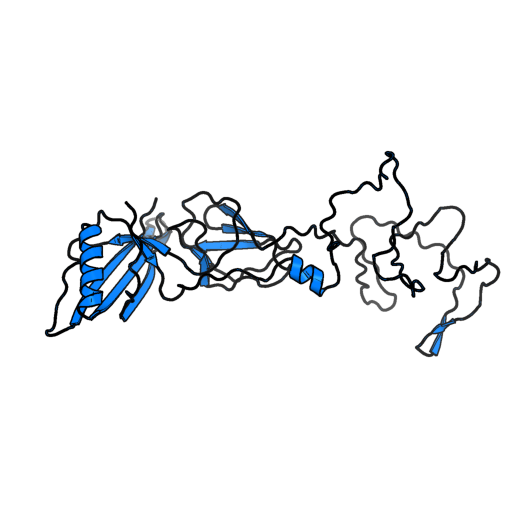
ATOM 1734 C C . ASN A 1 220 ? 13.116 -5.200 -4.579 1.00 93.31 220 ASN A C 1
ATOM 1736 O O . ASN A 1 220 ? 12.462 -4.397 -5.246 1.00 93.31 220 ASN A O 1
ATOM 1740 N N . GLY A 1 221 ? 13.494 -4.919 -3.341 1.00 92.50 221 GLY A N 1
ATOM 1741 C CA . GLY A 1 221 ? 13.290 -3.643 -2.696 1.00 92.50 221 GLY A CA 1
ATOM 1742 C C . GLY A 1 221 ? 14.254 -3.428 -1.547 1.00 92.50 221 GLY A C 1
ATOM 1743 O O . GLY A 1 221 ? 14.603 -4.353 -0.816 1.00 92.50 221 GLY A O 1
ATOM 1744 N N . SER A 1 222 ? 14.647 -2.176 -1.356 1.00 91.44 222 SER A N 1
ATOM 1745 C CA . SER A 1 222 ? 15.441 -1.754 -0.212 1.00 91.44 222 SER A CA 1
ATOM 1746 C C . SER A 1 222 ? 14.961 -0.402 0.290 1.00 91.44 222 SER A C 1
ATOM 1748 O O . SER A 1 222 ? 14.714 0.519 -0.487 1.00 91.44 222 SER A O 1
ATOM 1750 N N . ASP A 1 223 ? 14.827 -0.292 1.610 1.00 90.69 223 ASP A N 1
ATOM 1751 C CA . ASP A 1 223 ? 14.413 0.917 2.321 1.00 90.69 223 ASP A CA 1
ATOM 1752 C C . ASP A 1 223 ? 13.156 1.578 1.726 1.00 90.69 223 ASP A C 1
ATOM 1754 O O . ASP A 1 223 ? 12.041 1.161 2.028 1.00 90.69 223 ASP A O 1
ATOM 1758 N N . ARG A 1 224 ? 13.298 2.604 0.884 1.00 93.81 224 ARG A N 1
ATOM 1759 C CA . ARG A 1 224 ? 12.179 3.370 0.308 1.00 93.81 224 ARG A CA 1
ATOM 1760 C C . ARG A 1 224 ? 12.039 3.198 -1.197 1.00 93.81 224 ARG A C 1
ATOM 1762 O O . ARG A 1 224 ? 11.354 4.000 -1.825 1.00 93.81 224 ARG A O 1
ATOM 1769 N N . THR A 1 225 ? 12.649 2.164 -1.757 1.00 95.38 225 THR A N 1
ATOM 1770 C CA . THR A 1 225 ? 12.666 1.930 -3.198 1.00 95.38 225 THR A CA 1
ATOM 1771 C C . THR A 1 225 ? 12.383 0.464 -3.493 1.00 95.38 225 THR A C 1
ATOM 1773 O O . THR A 1 225 ? 12.965 -0.426 -2.876 1.00 95.38 225 THR A O 1
ATOM 1776 N N . LEU A 1 226 ? 11.488 0.214 -4.442 1.00 96.31 226 LEU A N 1
ATOM 1777 C CA . LEU A 1 226 ? 11.291 -1.086 -5.081 1.00 96.31 226 LEU A CA 1
ATOM 1778 C C . LEU A 1 226 ? 11.906 -1.061 -6.482 1.00 96.31 226 LEU A C 1
ATOM 1780 O O . LEU A 1 226 ? 12.001 0.005 -7.084 1.00 96.31 226 LEU A O 1
ATOM 1784 N N . GLN A 1 227 ? 12.294 -2.216 -7.001 1.00 94.94 227 GLN A N 1
ATOM 1785 C CA . GLN A 1 227 ? 12.769 -2.387 -8.370 1.00 94.94 227 GLN A CA 1
ATOM 1786 C C . GLN A 1 227 ? 11.819 -3.319 -9.119 1.00 94.94 227 GLN A C 1
ATOM 1788 O O . GLN A 1 227 ? 11.504 -4.403 -8.624 1.00 94.94 227 GLN A O 1
ATOM 1793 N N . ILE A 1 228 ? 11.369 -2.887 -10.292 1.00 94.31 228 ILE A N 1
ATOM 1794 C CA . ILE A 1 228 ? 10.461 -3.629 -11.176 1.00 94.31 228 ILE A CA 1
ATOM 1795 C C . ILE A 1 228 ? 11.099 -3.805 -12.558 1.00 94.31 228 ILE A C 1
ATOM 1797 O O . ILE A 1 228 ? 11.905 -2.958 -12.940 1.00 94.31 228 ILE A O 1
ATOM 1801 N N . LYS A 1 229 ? 10.714 -4.856 -13.289 1.00 89.88 229 LYS A N 1
ATOM 1802 C CA . LYS A 1 229 ? 11.131 -5.141 -14.678 1.00 89.88 229 LYS A CA 1
ATOM 1803 C C . LYS A 1 229 ? 9.988 -5.725 -15.512 1.00 89.88 229 LYS A C 1
ATOM 1805 O O . LYS A 1 229 ? 8.882 -5.911 -14.993 1.00 89.88 229 LYS A O 1
ATOM 1810 N N . GLY A 1 230 ? 10.278 -6.048 -16.774 1.00 83.94 230 GLY A N 1
ATOM 1811 C CA . GLY A 1 230 ? 9.348 -6.716 -17.691 1.00 83.94 230 GLY A CA 1
ATOM 1812 C C . GLY A 1 230 ? 8.265 -5.778 -18.222 1.00 83.94 230 GLY A C 1
ATOM 1813 O O . GLY A 1 230 ? 7.160 -6.207 -18.545 1.00 83.94 230 GLY A O 1
ATOM 1814 N N . LEU A 1 231 ? 8.538 -4.471 -18.238 1.00 87.94 231 LEU A N 1
ATOM 1815 C CA . LEU A 1 231 ? 7.580 -3.440 -18.626 1.00 87.94 231 LEU A CA 1
ATOM 1816 C C . LEU A 1 231 ? 8.006 -2.744 -19.919 1.00 87.94 231 LEU A C 1
ATOM 1818 O O . LEU A 1 231 ? 9.190 -2.642 -20.216 1.00 87.94 231 LEU A O 1
ATOM 1822 N N . ARG A 1 232 ? 7.040 -2.183 -20.649 1.00 85.31 232 ARG A N 1
ATOM 1823 C CA . ARG A 1 232 ? 7.297 -1.368 -21.845 1.00 85.31 232 ARG A CA 1
ATOM 1824 C C . ARG A 1 232 ? 8.314 -0.252 -21.543 1.00 85.31 232 ARG A C 1
ATOM 1826 O O . ARG A 1 232 ? 8.100 0.475 -20.567 1.00 85.31 232 ARG A O 1
ATOM 1833 N N . PRO A 1 233 ? 9.359 -0.052 -22.364 1.00 84.62 233 PRO A N 1
ATOM 1834 C CA . PRO A 1 233 ? 10.411 0.930 -22.120 1.00 84.62 233 PRO A CA 1
ATOM 1835 C C . PRO A 1 233 ? 9.932 2.373 -22.334 1.00 84.62 233 PRO A C 1
ATOM 1837 O O . PRO A 1 233 ? 8.943 2.633 -23.031 1.00 84.62 233 PRO A O 1
ATOM 1840 N N . TYR A 1 234 ? 10.631 3.321 -21.700 1.00 83.50 234 TYR A N 1
ATOM 1841 C CA . TYR A 1 234 ? 10.417 4.776 -21.803 1.00 83.50 234 TYR A CA 1
ATOM 1842 C C . TYR A 1 234 ? 8.979 5.267 -21.604 1.00 83.50 234 TYR A C 1
ATOM 1844 O O . TYR A 1 234 ? 8.587 6.325 -22.104 1.00 83.50 234 TYR A O 1
ATOM 1852 N N . THR A 1 235 ? 8.174 4.517 -20.857 1.00 85.38 235 THR A N 1
ATOM 1853 C CA . THR A 1 235 ? 6.742 4.781 -20.734 1.00 85.38 235 THR A CA 1
ATOM 1854 C C . THR A 1 235 ? 6.344 4.911 -19.273 1.00 85.38 235 THR A C 1
ATOM 1856 O O . THR A 1 235 ? 6.888 4.254 -18.387 1.00 85.38 235 THR A O 1
ATOM 1859 N N . LYS A 1 236 ? 5.371 5.785 -18.994 1.00 92.38 236 LYS A N 1
ATOM 1860 C CA . LYS A 1 236 ? 4.754 5.866 -17.670 1.00 92.38 236 LYS A CA 1
ATOM 1861 C C . LYS A 1 236 ? 3.908 4.616 -17.431 1.00 92.38 236 LYS A C 1
ATOM 1863 O O . LYS A 1 236 ? 2.851 4.468 -18.037 1.00 92.38 236 LYS A O 1
ATOM 1868 N N . VAL A 1 237 ? 4.342 3.779 -16.496 1.00 92.00 237 VAL A N 1
ATOM 1869 C CA . VAL A 1 237 ? 3.727 2.477 -16.190 1.00 92.00 237 VAL A CA 1
ATOM 1870 C C . VAL A 1 237 ? 2.839 2.511 -14.949 1.00 92.00 237 VAL A C 1
ATOM 1872 O O . VAL A 1 237 ? 1.842 1.795 -14.880 1.00 92.00 237 VAL A O 1
ATOM 1875 N N . ILE A 1 238 ? 3.163 3.356 -13.961 1.00 94.25 238 ILE A N 1
ATOM 1876 C CA . ILE A 1 238 ? 2.407 3.447 -12.703 1.00 94.25 238 ILE A CA 1
ATOM 1877 C C . ILE A 1 238 ? 2.252 4.916 -12.285 1.00 94.25 238 ILE A C 1
ATOM 1879 O O . ILE A 1 238 ? 3.246 5.644 -12.241 1.00 94.25 238 ILE A O 1
ATOM 1883 N N . PRO A 1 239 ? 1.032 5.390 -11.969 1.00 93.62 239 PRO A N 1
ATOM 1884 C CA . PRO A 1 239 ? 0.828 6.751 -11.492 1.00 93.62 239 PRO A CA 1
ATOM 1885 C C . PRO A 1 239 ? 1.221 6.938 -10.018 1.00 93.62 239 PRO A C 1
ATOM 1887 O O . PRO A 1 239 ? 1.080 6.039 -9.185 1.00 93.62 239 PRO A O 1
ATOM 1890 N N . ALA A 1 240 ? 1.632 8.160 -9.677 1.00 95.31 240 ALA A N 1
ATOM 1891 C CA . ALA A 1 240 ? 1.837 8.591 -8.301 1.00 95.31 240 ALA A CA 1
ATOM 1892 C C . ALA A 1 240 ? 0.561 8.416 -7.457 1.00 95.31 240 ALA A C 1
ATOM 1894 O O . ALA A 1 240 ? -0.553 8.704 -7.900 1.00 95.31 240 ALA A O 1
ATOM 1895 N N . GLY A 1 241 ? 0.727 8.001 -6.202 1.00 92.88 241 GLY A N 1
ATOM 1896 C CA . GLY A 1 241 ? -0.367 7.804 -5.250 1.00 92.88 241 GLY A CA 1
ATOM 1897 C C . GLY A 1 241 ? -1.063 6.443 -5.342 1.00 92.88 241 GLY A C 1
ATOM 1898 O O . GLY A 1 241 ? -1.943 6.168 -4.515 1.00 92.88 241 GLY A O 1
ATOM 1899 N N . GLU A 1 242 ? -0.669 5.585 -6.283 1.00 94.06 242 GLU A N 1
ATOM 1900 C CA . GLU A 1 242 ? -1.108 4.191 -6.321 1.00 94.06 242 GLU A CA 1
ATOM 1901 C C . GLU A 1 242 ? -0.530 3.408 -5.128 1.00 94.06 242 GLU A C 1
ATOM 1903 O O . GLU A 1 242 ? 0.460 3.814 -4.507 1.00 94.06 242 GLU A O 1
ATOM 1908 N N . SER A 1 243 ? -1.180 2.305 -4.753 1.00 94.62 243 SER A N 1
ATOM 1909 C CA . SER A 1 243 ? -0.733 1.459 -3.644 1.00 94.62 243 SER A CA 1
ATOM 1910 C C . SER A 1 243 ? -0.188 0.129 -4.129 1.00 94.62 243 SER A C 1
ATOM 1912 O O . SER A 1 243 ? -0.757 -0.471 -5.037 1.00 94.62 243 SER A O 1
ATOM 1914 N N . ILE A 1 244 ? 0.826 -0.371 -3.435 1.00 94.69 244 ILE A N 1
ATOM 1915 C CA . ILE A 1 244 ? 1.425 -1.684 -3.657 1.00 94.69 244 ILE A CA 1
ATOM 1916 C C . ILE A 1 244 ? 1.592 -2.394 -2.312 1.00 94.69 244 ILE A C 1
ATOM 1918 O O . ILE A 1 244 ? 1.891 -1.751 -1.303 1.00 94.69 244 ILE A O 1
ATOM 1922 N N . ALA A 1 245 ? 1.383 -3.707 -2.274 1.00 92.94 245 ALA A N 1
ATOM 1923 C CA . ALA A 1 245 ? 1.618 -4.523 -1.085 1.00 92.94 245 ALA A CA 1
ATOM 1924 C C . ALA A 1 245 ? 2.481 -5.736 -1.451 1.00 92.94 245 ALA A C 1
ATOM 1926 O O . ALA A 1 245 ? 1.942 -6.811 -1.703 1.00 92.94 245 ALA A O 1
ATOM 1927 N N . PRO A 1 246 ? 3.817 -5.572 -1.493 1.00 89.44 246 PRO A N 1
ATOM 1928 C CA . PRO A 1 246 ? 4.725 -6.662 -1.827 1.00 89.44 246 PRO A CA 1
ATOM 1929 C C . PRO A 1 246 ? 4.613 -7.852 -0.869 1.00 89.44 246 PRO A C 1
ATOM 1931 O O . PRO A 1 246 ? 4.772 -8.992 -1.275 1.00 89.44 246 PRO A O 1
ATOM 1934 N N . ALA A 1 247 ? 4.305 -7.596 0.403 1.00 89.38 247 ALA A N 1
ATOM 1935 C CA . ALA A 1 247 ? 4.107 -8.630 1.406 1.00 89.38 247 ALA A CA 1
ATOM 1936 C C . ALA A 1 247 ? 2.775 -8.430 2.129 1.00 89.38 247 ALA A C 1
ATOM 1938 O O . ALA A 1 247 ? 2.333 -7.298 2.357 1.00 89.38 247 ALA A O 1
ATOM 1939 N N . ALA A 1 248 ? 2.151 -9.535 2.539 1.00 86.38 248 ALA A N 1
ATOM 1940 C CA . ALA A 1 248 ? 0.890 -9.506 3.269 1.00 86.38 248 ALA A CA 1
ATOM 1941 C C . ALA A 1 248 ? 1.007 -8.636 4.532 1.00 86.38 248 ALA A C 1
ATOM 1943 O O . ALA A 1 248 ? 1.897 -8.821 5.360 1.00 86.38 248 ALA A O 1
ATOM 1944 N N . GLY A 1 249 ? 0.109 -7.661 4.673 1.00 90.75 249 GLY A N 1
ATOM 1945 C CA . GLY A 1 249 ? 0.116 -6.732 5.801 1.00 90.75 249 GLY A CA 1
ATOM 1946 C C . GLY A 1 249 ? 1.100 -5.559 5.688 1.00 90.75 249 GLY A C 1
ATOM 1947 O O . GLY A 1 249 ? 1.085 -4.681 6.558 1.00 90.75 249 GLY A O 1
ATOM 1948 N N . HIS A 1 250 ? 1.902 -5.490 4.623 1.00 92.12 250 HIS A N 1
ATOM 1949 C CA . HIS A 1 250 ? 2.850 -4.410 4.350 1.00 92.12 250 HIS A CA 1
ATOM 1950 C C . HIS A 1 250 ? 2.447 -3.663 3.077 1.00 92.12 250 HIS A C 1
ATOM 1952 O O . HIS A 1 250 ? 2.889 -3.981 1.976 1.00 92.12 250 HIS A O 1
ATOM 1958 N N . ALA A 1 251 ? 1.588 -2.655 3.236 1.00 94.19 251 ALA A N 1
ATOM 1959 C CA . ALA A 1 251 ? 1.211 -1.770 2.140 1.00 94.19 251 ALA A CA 1
ATOM 1960 C C . ALA A 1 251 ? 2.108 -0.534 2.072 1.00 94.19 251 ALA A C 1
ATOM 1962 O O . ALA A 1 251 ? 2.540 0.009 3.095 1.00 94.19 251 ALA A O 1
ATOM 1963 N N . HIS A 1 252 ? 2.294 -0.036 0.858 1.00 95.56 252 HIS A N 1
ATOM 1964 C CA . HIS A 1 252 ? 3.080 1.141 0.537 1.00 95.56 252 HIS A CA 1
ATOM 1965 C C . HIS A 1 252 ? 2.345 1.997 -0.501 1.00 95.56 252 HIS A C 1
ATOM 1967 O O . HIS A 1 252 ? 1.545 1.495 -1.289 1.00 95.56 252 HIS A O 1
ATOM 1973 N N . LEU A 1 253 ? 2.607 3.301 -0.485 1.00 95.88 253 LEU A N 1
ATOM 1974 C CA . LEU A 1 253 ? 2.214 4.248 -1.521 1.00 95.88 253 LEU A CA 1
ATOM 1975 C C . LEU A 1 253 ? 3.395 4.550 -2.413 1.00 95.88 253 LEU A C 1
ATOM 1977 O O . LEU A 1 253 ? 4.490 4.805 -1.914 1.00 95.88 253 LEU A O 1
ATOM 1981 N N . ILE A 1 254 ? 3.121 4.610 -3.704 1.00 96.62 254 ILE A N 1
ATOM 1982 C CA . ILE A 1 254 ? 4.057 5.057 -4.721 1.00 96.62 254 ILE A CA 1
ATOM 1983 C C . ILE A 1 254 ? 4.068 6.585 -4.718 1.00 96.62 254 ILE A C 1
ATOM 1985 O O . ILE A 1 254 ? 3.017 7.229 -4.759 1.00 96.62 254 ILE A O 1
ATOM 1989 N N . LEU A 1 255 ? 5.255 7.176 -4.596 1.00 96.31 255 LEU A N 1
ATOM 1990 C CA . LEU A 1 255 ? 5.403 8.609 -4.325 1.00 96.31 255 LEU A CA 1
ATOM 1991 C C . LEU A 1 255 ? 5.380 9.480 -5.581 1.00 96.31 255 LEU A C 1
ATOM 1993 O O . LEU A 1 255 ? 5.020 10.652 -5.494 1.00 96.31 255 LEU A O 1
ATOM 1997 N N . GLN A 1 256 ? 5.753 8.921 -6.728 1.00 96.38 256 GLN A N 1
ATOM 1998 C CA . GLN A 1 256 ? 5.840 9.643 -7.993 1.00 96.38 256 GLN A CA 1
ATOM 1999 C C . GLN A 1 256 ? 5.433 8.745 -9.159 1.00 96.38 256 GLN A C 1
ATOM 2001 O O . GLN A 1 256 ? 5.338 7.530 -9.003 1.00 96.38 256 GLN A O 1
ATOM 2006 N N . ASP A 1 257 ? 5.202 9.353 -10.318 1.00 96.19 257 ASP A N 1
ATOM 2007 C CA . ASP A 1 257 ? 4.968 8.607 -11.549 1.00 96.19 257 ASP A CA 1
ATOM 2008 C C . ASP A 1 257 ? 6.204 7.762 -11.881 1.00 96.19 257 ASP A C 1
ATOM 2010 O O . ASP A 1 257 ? 7.329 8.264 -11.887 1.00 96.19 257 ASP A O 1
ATOM 2014 N N . VAL A 1 258 ? 5.987 6.476 -12.136 1.00 95.75 258 VAL A N 1
ATOM 2015 C CA . VAL A 1 258 ? 7.044 5.525 -12.478 1.00 95.75 258 VAL A CA 1
ATOM 2016 C C . VAL A 1 258 ? 7.151 5.454 -13.990 1.00 95.75 258 VAL A C 1
ATOM 2018 O O . VAL A 1 258 ? 6.169 5.141 -14.669 1.00 95.75 258 VAL A O 1
ATOM 2021 N N . ILE A 1 259 ? 8.345 5.751 -14.490 1.00 92.25 259 ILE A N 1
ATOM 2022 C CA . ILE A 1 259 ? 8.712 5.688 -15.903 1.00 92.25 259 ILE A CA 1
ATOM 2023 C C . ILE A 1 259 ? 9.866 4.694 -16.023 1.00 92.25 259 ILE A C 1
ATOM 2025 O O . ILE A 1 259 ? 10.781 4.725 -15.198 1.00 92.25 259 ILE A O 1
ATOM 2029 N N . THR A 1 260 ? 9.782 3.811 -17.008 1.00 89.94 260 THR A N 1
ATOM 2030 C CA . THR A 1 260 ? 10.783 2.779 -17.300 1.00 89.94 260 THR A CA 1
ATOM 2031 C C . THR A 1 260 ? 11.959 3.316 -18.111 1.00 89.94 260 THR A C 1
ATOM 2033 O O . THR A 1 260 ? 11.835 4.304 -18.841 1.00 89.94 260 THR A O 1
ATOM 2036 N N . ASP A 1 261 ? 13.108 2.664 -17.973 1.00 83.06 261 ASP A N 1
ATOM 2037 C CA . ASP A 1 261 ? 14.287 2.876 -18.813 1.00 83.06 261 ASP A CA 1
ATOM 2038 C C . ASP A 1 261 ? 14.208 2.072 -20.126 1.00 83.06 261 ASP A C 1
ATOM 2040 O O . ASP A 1 261 ? 13.134 1.611 -20.522 1.00 83.06 261 ASP A O 1
ATOM 2044 N N . ILE A 1 262 ? 15.341 1.957 -20.830 1.00 79.62 262 ILE A N 1
ATOM 2045 C CA . ILE A 1 262 ? 15.446 1.216 -22.092 1.00 79.62 262 ILE A CA 1
ATOM 2046 C C . ILE A 1 262 ? 15.245 -0.289 -21.910 1.00 79.62 262 ILE A C 1
ATOM 2048 O O . ILE A 1 262 ? 14.736 -0.942 -22.811 1.00 79.62 262 ILE A O 1
ATOM 2052 N N . GLU A 1 263 ? 15.597 -0.828 -20.745 1.00 78.94 263 GLU A N 1
ATOM 2053 C CA . GLU A 1 263 ? 15.503 -2.256 -20.427 1.00 78.94 263 GLU A CA 1
ATOM 2054 C C . GLU A 1 263 ? 14.110 -2.615 -19.887 1.00 78.94 263 GLU A C 1
ATOM 2056 O O . GLU A 1 263 ? 13.857 -3.752 -19.500 1.00 78.94 263 GLU A O 1
ATOM 2061 N N . GLY A 1 264 ? 13.184 -1.650 -19.814 1.00 83.12 264 GLY A N 1
ATOM 2062 C CA . GLY A 1 264 ? 11.874 -1.881 -19.211 1.00 83.12 264 GLY A CA 1
ATOM 2063 C C . GLY A 1 264 ? 11.915 -2.002 -17.689 1.00 83.12 264 GLY A C 1
ATOM 2064 O O . GLY A 1 264 ? 10.973 -2.516 -17.075 1.00 83.12 264 GLY A O 1
ATOM 2065 N N . THR A 1 265 ? 12.995 -1.526 -17.071 1.00 89.31 265 THR A N 1
ATOM 2066 C CA . THR A 1 265 ? 13.205 -1.530 -15.625 1.00 89.31 265 THR A CA 1
ATOM 2067 C C . THR A 1 265 ? 12.845 -0.171 -15.034 1.00 89.31 265 THR A C 1
ATOM 2069 O O . THR A 1 265 ? 12.910 0.870 -15.691 1.00 89.31 265 THR A O 1
ATOM 2072 N N . ALA A 1 266 ? 12.411 -0.154 -13.772 1.00 93.50 266 ALA A N 1
ATOM 2073 C CA . ALA A 1 266 ? 12.213 1.093 -13.042 1.00 93.50 266 ALA A CA 1
ATOM 2074 C C . ALA A 1 266 ? 12.459 0.957 -11.536 1.00 93.50 266 ALA A C 1
ATOM 2076 O O . ALA A 1 266 ? 12.197 -0.076 -10.914 1.00 93.50 266 ALA A O 1
ATOM 2077 N N . PHE A 1 267 ? 12.879 2.067 -10.925 1.00 95.19 267 PHE A N 1
ATOM 2078 C CA . PHE A 1 267 ? 12.897 2.233 -9.475 1.00 95.19 267 PHE A CA 1
ATOM 2079 C C . PHE A 1 267 ? 11.634 2.959 -9.008 1.00 95.19 267 PHE A C 1
ATOM 2081 O O . PHE A 1 267 ? 11.337 4.078 -9.428 1.00 95.19 267 PHE A O 1
ATOM 2088 N N . VAL A 1 268 ? 10.900 2.333 -8.094 1.00 96.88 268 VAL A N 1
ATOM 2089 C CA . VAL A 1 268 ? 9.629 2.826 -7.566 1.00 96.88 268 VAL A CA 1
ATOM 2090 C C . VAL A 1 268 ? 9.849 3.366 -6.153 1.00 96.88 268 VAL A C 1
ATOM 2092 O O . VAL A 1 268 ? 10.004 2.577 -5.216 1.00 96.88 268 VAL A O 1
ATOM 2095 N N . PRO A 1 269 ? 9.857 4.694 -5.949 1.00 96.94 269 PRO A N 1
ATOM 2096 C CA . PRO A 1 269 ? 9.972 5.261 -4.617 1.00 96.94 269 PRO A CA 1
ATOM 2097 C C . PRO A 1 269 ? 8.655 5.113 -3.857 1.00 96.94 269 PRO A C 1
ATOM 2099 O O . PRO A 1 269 ? 7.574 5.424 -4.368 1.00 96.94 269 PRO A O 1
ATOM 2102 N N . ILE A 1 270 ? 8.755 4.676 -2.606 1.00 96.56 270 ILE A N 1
ATOM 2103 C CA . ILE A 1 270 ? 7.614 4.293 -1.782 1.00 96.56 270 ILE A CA 1
ATOM 2104 C C . ILE A 1 270 ? 7.637 4.885 -0.366 1.00 96.56 270 ILE A C 1
ATOM 2106 O O . ILE A 1 270 ? 8.680 5.239 0.194 1.00 96.56 270 ILE A O 1
ATOM 2110 N N . ALA A 1 271 ? 6.454 4.971 0.246 1.00 94.56 271 ALA A N 1
ATOM 2111 C CA . ALA A 1 271 ? 6.284 5.231 1.676 1.00 94.56 271 ALA A CA 1
ATOM 2112 C C . ALA A 1 271 ? 5.085 4.456 2.263 1.00 94.56 271 ALA A C 1
ATOM 2114 O O . ALA A 1 271 ? 4.057 4.354 1.601 1.00 94.56 271 ALA A O 1
ATOM 2115 N N . PRO A 1 272 ? 5.138 3.971 3.518 1.00 93.69 272 PRO A N 1
ATOM 2116 C CA . PRO A 1 272 ? 6.287 3.976 4.429 1.00 93.69 272 PRO A CA 1
ATOM 2117 C C . PRO A 1 272 ? 7.441 3.115 3.897 1.00 93.69 272 PRO A C 1
ATOM 2119 O O . PRO A 1 272 ? 7.287 2.446 2.882 1.00 93.69 272 PRO A O 1
ATOM 2122 N N . LYS A 1 273 ? 8.599 3.130 4.558 1.00 92.12 273 LYS A N 1
ATOM 2123 C CA . LYS A 1 273 ? 9.722 2.276 4.155 1.00 92.12 273 LYS A CA 1
ATOM 2124 C C . LYS A 1 273 ? 9.406 0.784 4.306 1.00 92.12 273 LYS A C 1
ATOM 2126 O O . LYS A 1 273 ? 8.569 0.403 5.131 1.00 92.12 273 LYS A O 1
ATOM 2131 N N . LEU A 1 274 ? 10.113 -0.041 3.548 1.00 92.94 274 LEU A N 1
ATOM 2132 C CA . LEU A 1 274 ? 10.113 -1.492 3.642 1.00 92.94 274 LEU A CA 1
ATOM 2133 C C . LEU A 1 274 ? 10.618 -1.941 5.009 1.00 92.94 274 LEU A C 1
ATOM 2135 O O . LEU A 1 274 ? 11.509 -1.343 5.616 1.00 92.94 274 LEU A O 1
ATOM 2139 N N . ARG A 1 275 ? 9.995 -3.006 5.502 1.00 89.44 275 ARG A N 1
ATOM 2140 C CA . ARG A 1 275 ? 10.327 -3.644 6.786 1.00 89.44 275 ARG A CA 1
ATOM 2141 C C . ARG A 1 275 ? 10.543 -5.146 6.649 1.00 89.44 275 ARG A C 1
ATOM 2143 O O . ARG A 1 275 ? 10.873 -5.811 7.615 1.00 89.44 275 ARG A O 1
ATOM 2150 N N . THR A 1 276 ? 10.375 -5.655 5.438 1.00 89.00 276 THR A N 1
ATOM 2151 C CA . THR A 1 276 ? 10.554 -7.053 5.084 1.00 89.00 276 THR A CA 1
ATOM 2152 C C . THR A 1 276 ? 11.383 -7.125 3.813 1.00 89.00 276 THR A C 1
ATOM 2154 O O . THR A 1 276 ? 11.395 -6.176 3.024 1.00 89.00 276 THR A O 1
ATOM 2157 N N . VAL A 1 277 ? 12.094 -8.234 3.646 1.00 89.38 277 VAL A N 1
ATOM 2158 C CA . VAL A 1 277 ? 12.845 -8.516 2.424 1.00 89.38 277 VAL A CA 1
ATOM 2159 C C . VAL A 1 277 ? 11.846 -8.850 1.325 1.00 89.38 277 VAL A C 1
ATOM 2161 O O . VAL A 1 277 ? 10.887 -9.585 1.563 1.00 89.38 277 VAL A O 1
ATOM 2164 N N . ILE A 1 278 ? 12.063 -8.279 0.145 1.00 92.06 278 ILE A N 1
ATOM 2165 C CA . ILE A 1 278 ? 11.253 -8.542 -1.040 1.00 92.06 278 ILE A CA 1
ATOM 2166 C C . ILE A 1 278 ? 11.988 -9.568 -1.892 1.00 92.06 278 ILE A C 1
ATOM 2168 O O . ILE A 1 278 ? 13.191 -9.446 -2.111 1.00 92.06 278 ILE A O 1
ATOM 2172 N N . THR A 1 279 ? 11.260 -10.580 -2.342 1.00 88.69 279 THR A N 1
ATOM 2173 C CA . THR A 1 279 ? 11.727 -11.544 -3.338 1.00 88.69 279 THR A CA 1
ATOM 2174 C C . THR A 1 279 ? 10.997 -11.305 -4.647 1.00 88.69 279 THR A C 1
ATOM 2176 O O . THR A 1 279 ? 9.949 -10.657 -4.660 1.00 88.69 279 THR A O 1
ATOM 2179 N N . GLU A 1 280 ? 11.533 -11.865 -5.724 1.00 90.19 280 GLU A N 1
ATOM 2180 C CA . GLU A 1 280 ? 10.914 -11.786 -7.038 1.00 90.19 280 GLU A CA 1
ATOM 2181 C C . GLU A 1 280 ? 9.485 -12.345 -7.019 1.00 90.19 280 GLU A C 1
ATOM 2183 O O . GLU A 1 280 ? 9.232 -13.434 -6.494 1.00 90.19 280 GLU A O 1
ATOM 2188 N N . GLN A 1 281 ? 8.537 -11.564 -7.536 1.00 89.31 281 GLN A N 1
ATOM 2189 C CA . GLN A 1 281 ? 7.116 -11.900 -7.542 1.00 89.31 281 GLN A CA 1
ATOM 2190 C C . GLN A 1 281 ? 6.343 -11.088 -8.596 1.00 89.31 281 GLN A C 1
ATOM 2192 O O . GLN A 1 281 ? 6.829 -10.049 -9.052 1.00 89.31 281 GLN A O 1
ATOM 2197 N N . PRO A 1 282 ? 5.108 -11.488 -8.950 1.00 88.38 282 PRO A N 1
ATOM 2198 C CA . PRO A 1 282 ? 4.270 -10.719 -9.868 1.00 88.38 282 PRO A CA 1
ATOM 2199 C C . PRO A 1 282 ? 3.997 -9.290 -9.376 1.00 88.38 282 PRO A C 1
ATOM 2201 O O . PRO A 1 282 ? 3.727 -9.062 -8.189 1.00 88.38 282 PRO A O 1
ATOM 2204 N N . LEU A 1 283 ? 4.021 -8.323 -10.297 1.00 90.69 283 LEU A N 1
ATOM 2205 C CA . LEU A 1 283 ? 3.726 -6.926 -9.990 1.00 90.69 283 LEU A CA 1
ATOM 2206 C C . LEU A 1 283 ? 2.211 -6.685 -9.913 1.00 90.69 283 LEU A C 1
ATOM 2208 O O . LEU A 1 283 ? 1.504 -6.651 -10.920 1.00 90.69 283 LEU A O 1
ATOM 2212 N N . VAL A 1 284 ? 1.711 -6.473 -8.695 1.00 89.69 284 VAL A N 1
ATOM 2213 C CA . VAL A 1 284 ? 0.286 -6.251 -8.415 1.00 89.69 284 VAL A CA 1
ATOM 2214 C C . VAL A 1 284 ? 0.085 -4.937 -7.662 1.00 89.69 284 VAL A C 1
ATOM 2216 O O . VAL A 1 284 ? 0.748 -4.667 -6.659 1.00 89.69 284 VAL A O 1
ATOM 2219 N N . LEU A 1 285 ? -0.865 -4.129 -8.132 1.00 92.50 285 LEU A N 1
ATOM 2220 C CA . LEU A 1 285 ? -1.259 -2.852 -7.537 1.00 92.50 285 LEU A CA 1
ATOM 2221 C C . LEU A 1 285 ? -2.640 -2.953 -6.887 1.00 92.50 285 LEU A C 1
ATOM 2223 O O . LEU A 1 285 ? -3.452 -3.805 -7.237 1.00 92.50 285 LEU A O 1
ATOM 2227 N N . GLY A 1 286 ? -2.942 -2.052 -5.956 1.00 90.88 286 GLY A N 1
ATOM 2228 C CA . GLY A 1 286 ? -4.216 -2.068 -5.239 1.00 90.88 286 GLY A CA 1
ATOM 2229 C C . GLY A 1 286 ? -4.387 -3.316 -4.366 1.00 90.88 286 GLY A C 1
ATOM 2230 O O . GLY A 1 286 ? -3.418 -3.964 -3.983 1.00 90.88 286 GLY A O 1
ATOM 2231 N N . GLY A 1 287 ? -5.626 -3.609 -3.973 1.00 89.44 287 GLY A N 1
ATOM 2232 C CA . GLY A 1 287 ? -5.968 -4.746 -3.110 1.00 89.44 287 GLY A CA 1
ATOM 2233 C C . GLY A 1 287 ? -5.274 -4.746 -1.747 1.00 89.44 287 GLY A C 1
ATOM 2234 O O . GLY A 1 287 ? -5.133 -5.799 -1.131 1.00 89.44 287 GLY A O 1
ATOM 2235 N N . VAL A 1 288 ? -4.789 -3.592 -1.282 1.00 91.50 288 VAL A N 1
ATOM 2236 C CA . VAL A 1 288 ? -3.829 -3.571 -0.179 1.00 91.50 288 VAL A CA 1
ATOM 2237 C C . VAL A 1 288 ? -4.499 -3.753 1.177 1.00 91.50 288 VAL A C 1
ATOM 2239 O O . VAL A 1 288 ? -5.454 -3.057 1.536 1.00 91.50 288 VAL A O 1
ATOM 2242 N N . THR A 1 289 ? -3.922 -4.651 1.968 1.00 94.75 289 THR A N 1
ATOM 2243 C CA . THR A 1 289 ? -4.250 -4.843 3.381 1.00 94.75 289 THR A CA 1
ATOM 2244 C C . THR A 1 289 ? -3.030 -4.578 4.243 1.00 94.75 289 THR A C 1
ATOM 2246 O O . THR A 1 289 ? -1.918 -4.979 3.894 1.00 94.75 289 THR A O 1
ATOM 2249 N N . VAL A 1 290 ? -3.235 -3.947 5.394 1.00 96.19 290 VAL A N 1
ATOM 2250 C CA . VAL A 1 290 ? -2.168 -3.637 6.347 1.00 96.19 290 VAL A CA 1
ATOM 2251 C C . VAL A 1 290 ? -2.387 -4.395 7.644 1.00 96.19 290 VAL A C 1
ATOM 2253 O O . VAL A 1 290 ? -3.496 -4.418 8.168 1.00 96.19 290 VAL A O 1
ATOM 2256 N N . LEU A 1 291 ? -1.318 -4.968 8.194 1.00 96.69 291 LEU A N 1
ATOM 2257 C CA . LEU A 1 291 ? -1.353 -5.623 9.493 1.00 96.69 291 LEU A CA 1
ATOM 2258 C C . LEU A 1 291 ? -1.444 -4.568 10.598 1.00 96.69 291 LEU A C 1
ATOM 2260 O O . LEU A 1 291 ? -0.501 -3.810 10.848 1.00 96.69 291 LEU A O 1
ATOM 2264 N N . MET A 1 292 ? -2.592 -4.514 11.259 1.00 97.00 292 MET A N 1
ATOM 2265 C CA . MET A 1 292 ? -2.903 -3.525 12.282 1.00 97.00 292 MET A CA 1
ATOM 2266 C C . MET A 1 292 ? -3.440 -4.173 13.559 1.00 97.00 292 MET A C 1
ATOM 2268 O O . MET A 1 292 ? -3.792 -5.351 13.594 1.00 97.00 292 MET A O 1
ATOM 2272 N N . ARG A 1 293 ? -3.523 -3.367 14.616 1.00 95.88 293 ARG A N 1
ATOM 2273 C CA . ARG A 1 293 ? -4.215 -3.672 15.876 1.00 95.88 293 ARG A CA 1
ATOM 2274 C C . ARG A 1 293 ? -5.096 -2.501 16.284 1.00 95.88 293 ARG A C 1
ATOM 2276 O O . ARG A 1 293 ? -4.849 -1.372 15.854 1.00 95.88 293 ARG A O 1
ATOM 2283 N N . LEU A 1 294 ? -6.080 -2.757 17.140 1.00 95.81 294 LEU A N 1
ATOM 2284 C CA . LEU A 1 294 ? -6.873 -1.693 17.752 1.00 95.81 294 LEU A CA 1
ATOM 2285 C C . LEU A 1 294 ? -5.989 -0.798 18.629 1.00 95.81 294 LEU A C 1
ATOM 2287 O O . LEU A 1 294 ? -5.076 -1.271 19.304 1.00 95.81 294 LEU A O 1
ATOM 2291 N N . THR A 1 295 ? -6.271 0.504 18.633 1.00 93.81 295 THR A N 1
ATOM 2292 C CA . THR A 1 295 ? -5.564 1.466 19.496 1.00 93.81 295 THR A CA 1
ATOM 2293 C C . THR A 1 295 ? -6.142 1.539 20.908 1.00 93.81 295 THR A C 1
ATOM 2295 O O . THR A 1 295 ? -5.506 2.098 21.797 1.00 93.81 295 THR A O 1
ATOM 2298 N N . GLN A 1 296 ? -7.371 1.059 21.096 1.00 88.06 296 GLN A N 1
ATOM 2299 C CA . GLN A 1 296 ? -8.127 1.148 22.344 1.00 88.06 296 GLN A CA 1
ATOM 2300 C C . GLN A 1 296 ? -8.837 -0.175 22.624 1.00 88.06 296 GLN A C 1
ATOM 2302 O O . GLN A 1 296 ? -9.284 -0.847 21.694 1.00 88.06 296 GLN A O 1
ATOM 2307 N N . ASP A 1 297 ? -8.979 -0.509 23.905 1.00 87.69 297 ASP A N 1
ATOM 2308 C CA . ASP A 1 297 ? -9.650 -1.738 24.341 1.00 87.69 297 ASP A CA 1
ATOM 2309 C C . ASP A 1 297 ? -11.182 -1.594 24.350 1.00 87.69 297 ASP A C 1
ATOM 2311 O O . ASP A 1 297 ? -11.898 -2.570 24.139 1.00 87.69 297 ASP A O 1
ATOM 2315 N N . ASP A 1 298 ? -11.689 -0.363 24.479 1.00 85.62 298 ASP A N 1
ATOM 2316 C CA . ASP A 1 298 ? -13.126 -0.052 24.507 1.00 85.62 298 ASP A CA 1
ATOM 2317 C C . ASP A 1 298 ? -13.757 0.071 23.106 1.00 85.62 298 ASP A C 1
ATOM 2319 O O . ASP A 1 298 ? -14.902 0.495 22.962 1.00 85.62 298 ASP A O 1
ATOM 2323 N N . ALA A 1 299 ? -13.038 -0.318 22.047 1.00 81.00 299 ALA A N 1
ATOM 2324 C CA . ALA A 1 299 ? -13.496 -0.204 20.657 1.00 81.00 299 ALA A CA 1
ATOM 2325 C C . ALA A 1 299 ? -14.794 -0.991 20.356 1.00 81.00 299 ALA A C 1
ATOM 2327 O O . ALA A 1 299 ? -15.435 -0.769 19.330 1.00 81.00 299 ALA A O 1
ATOM 2328 N N . GLY A 1 300 ? -15.192 -1.899 21.253 1.00 77.75 300 GLY A N 1
ATOM 2329 C CA . GLY A 1 300 ? -16.466 -2.618 21.208 1.00 77.75 300 GLY A CA 1
ATOM 2330 C C . GLY A 1 300 ? -17.683 -1.842 21.722 1.00 77.75 300 GLY A C 1
ATOM 2331 O O . GLY A 1 300 ? -18.780 -2.396 21.684 1.00 77.75 300 GLY A O 1
ATOM 2332 N N . GLU A 1 301 ? -17.539 -0.599 22.207 1.00 84.56 301 GLU A N 1
ATOM 2333 C CA . GLU A 1 301 ? -18.687 0.220 22.627 1.00 84.56 301 GLU A CA 1
ATOM 2334 C C . GLU A 1 301 ? -19.606 0.513 21.424 1.00 84.56 301 GLU A C 1
ATOM 2336 O O . GLU A 1 301 ? -19.334 1.376 20.589 1.00 84.56 301 GLU A O 1
ATOM 2341 N N . ASN A 1 302 ? -20.729 -0.203 21.344 1.00 81.88 302 ASN A N 1
ATOM 2342 C CA . ASN A 1 302 ? -21.652 -0.169 20.214 1.00 81.88 302 ASN A CA 1
ATOM 2343 C C . ASN A 1 302 ? -22.972 0.521 20.580 1.00 81.88 302 ASN A C 1
ATOM 2345 O O . ASN A 1 302 ? -24.017 -0.105 20.790 1.00 81.88 302 ASN A O 1
ATOM 2349 N N . ARG A 1 303 ? -22.952 1.858 20.645 1.00 81.38 303 ARG A N 1
ATOM 2350 C CA . ARG A 1 303 ? -24.169 2.636 20.930 1.00 81.38 303 ARG A CA 1
ATOM 2351 C C . ARG A 1 303 ? -25.257 2.276 19.924 1.00 81.38 303 ARG A C 1
ATOM 2353 O O . ARG A 1 303 ? -25.142 2.538 18.727 1.00 81.38 303 ARG A O 1
ATOM 2360 N N . THR A 1 304 ? -26.309 1.650 20.434 1.00 81.69 304 THR A N 1
ATOM 2361 C CA . THR A 1 304 ? -27.375 1.076 19.620 1.00 81.69 304 THR A CA 1
ATOM 2362 C C . THR A 1 304 ? -28.619 1.930 19.765 1.00 81.69 304 THR A C 1
ATOM 2364 O O . THR A 1 304 ? -29.070 2.197 20.880 1.00 81.69 304 THR A O 1
ATOM 2367 N N . VAL A 1 305 ? -29.177 2.354 18.631 1.00 77.88 305 VAL A N 1
ATOM 2368 C CA . VAL A 1 305 ? -30.490 2.995 18.569 1.00 77.88 305 VAL A CA 1
ATOM 2369 C C . VAL A 1 305 ? -31.478 1.932 18.090 1.00 77.88 305 VAL A C 1
ATOM 2371 O O . VAL A 1 305 ? -31.444 1.538 16.917 1.00 77.88 305 VAL A O 1
ATOM 2374 N N . PRO A 1 306 ? -32.350 1.421 18.979 1.00 72.50 306 PRO A N 1
ATOM 2375 C CA . PRO A 1 306 ? -33.359 0.447 18.593 1.00 72.50 306 PRO A CA 1
ATOM 2376 C C . PRO A 1 306 ? -34.259 0.990 17.467 1.00 72.50 306 PRO A C 1
ATOM 2378 O O . PRO A 1 306 ? -34.534 2.190 17.429 1.00 72.50 306 PRO A O 1
ATOM 2381 N N . PRO A 1 307 ? -34.762 0.131 16.562 1.00 65.94 307 PRO A N 1
ATOM 2382 C CA . PRO A 1 307 ? -34.716 -1.330 16.656 1.00 65.94 307 PRO A CA 1
ATOM 2383 C C . PRO A 1 307 ? -33.487 -2.003 16.018 1.00 65.94 307 PRO A C 1
ATOM 2385 O O . PRO A 1 307 ? -33.175 -3.126 16.400 1.00 65.94 307 PRO A O 1
ATOM 2388 N N . ASN A 1 308 ? -32.798 -1.371 15.059 1.00 78.12 308 ASN A N 1
ATOM 2389 C CA . ASN A 1 308 ? -31.961 -2.125 14.109 1.00 78.12 308 ASN A CA 1
ATOM 2390 C C . ASN A 1 308 ? -30.623 -1.478 13.714 1.00 78.12 308 ASN A C 1
ATOM 2392 O O . ASN A 1 308 ? -30.052 -1.913 12.715 1.00 78.12 308 ASN A O 1
ATOM 2396 N N . ARG A 1 309 ? -30.134 -0.435 14.399 1.00 86.69 309 ARG A N 1
ATOM 2397 C CA . ARG A 1 309 ? -28.854 0.195 14.027 1.00 86.69 309 ARG A CA 1
ATOM 2398 C C . ARG A 1 309 ? -27.909 0.343 15.208 1.00 86.69 309 ARG A C 1
ATOM 2400 O O . ARG A 1 309 ? -28.272 0.925 16.230 1.00 86.69 309 ARG A O 1
ATOM 2407 N N . SER A 1 310 ? -26.681 -0.116 15.002 1.00 91.31 310 SER A N 1
ATOM 2408 C CA . SER A 1 310 ? -25.568 0.043 15.933 1.00 91.31 310 SER A CA 1
ATOM 2409 C C . SER A 1 310 ? -24.473 0.876 15.281 1.00 91.31 310 SER A C 1
ATOM 2411 O O . SER A 1 310 ? -24.135 0.671 14.107 1.00 91.31 310 SER A O 1
ATOM 2413 N N . SER A 1 311 ? -23.948 1.829 16.045 1.00 92.00 311 SER A N 1
ATOM 2414 C CA . SER A 1 311 ? -22.868 2.707 15.611 1.00 92.00 311 SER A CA 1
ATOM 2415 C C . SER A 1 311 ? -21.556 2.289 16.257 1.00 92.00 311 SER A C 1
ATOM 2417 O O . SER A 1 311 ? -21.523 2.017 17.456 1.00 92.00 311 SER A O 1
ATOM 2419 N N . TYR A 1 312 ? -20.486 2.285 15.464 1.00 93.19 312 TYR A N 1
ATOM 2420 C CA . TYR A 1 312 ? -19.143 1.913 15.903 1.00 93.19 312 TYR A CA 1
ATOM 2421 C C . TYR A 1 312 ? -18.125 2.942 15.428 1.00 93.19 312 TYR A C 1
ATOM 2423 O O . TYR A 1 312 ? -18.251 3.473 14.320 1.00 93.19 312 TYR A O 1
ATOM 2431 N N . THR A 1 313 ? -17.084 3.144 16.232 1.00 93.94 313 THR A N 1
ATOM 2432 C CA . THR A 1 313 ? -15.885 3.893 15.852 1.00 93.94 313 THR A CA 1
ATOM 2433 C C . THR A 1 313 ? -14.677 3.033 16.176 1.00 93.94 313 THR A C 1
ATOM 2435 O O . THR A 1 313 ? -14.437 2.732 17.342 1.00 93.94 313 THR A O 1
ATOM 2438 N N . LEU A 1 314 ? -13.930 2.629 15.151 1.00 95.38 314 LEU A N 1
ATOM 2439 C CA . LEU A 1 314 ? -12.747 1.788 15.304 1.00 95.38 314 LEU A CA 1
ATOM 2440 C C . LEU A 1 314 ? -11.509 2.545 14.848 1.00 95.38 314 LEU A C 1
ATOM 2442 O O . LEU A 1 314 ? -11.490 3.115 13.757 1.00 95.38 314 LEU A O 1
ATOM 2446 N N . SER A 1 315 ? -10.472 2.496 15.674 1.00 96.44 315 SER A N 1
ATOM 2447 C CA . SER A 1 315 ? -9.180 3.115 15.406 1.00 96.44 315 SER A CA 1
ATOM 2448 C C . SER A 1 315 ? -8.099 2.047 15.443 1.00 96.44 315 SER A C 1
ATOM 2450 O O . SER A 1 315 ? -7.977 1.301 16.418 1.00 96.44 315 SER A O 1
ATOM 2452 N N . PHE A 1 316 ? -7.316 1.983 14.374 1.00 97.06 316 PHE A N 1
ATOM 2453 C CA . PHE A 1 316 ? -6.272 0.997 14.162 1.00 97.06 316 PHE A CA 1
ATOM 2454 C C . PHE A 1 316 ? -4.927 1.668 13.912 1.00 97.06 316 PHE A C 1
ATOM 2456 O O . PHE A 1 316 ? -4.830 2.715 13.266 1.00 97.06 316 PHE A O 1
ATOM 2463 N N . GLU A 1 317 ? -3.867 1.020 14.378 1.00 96.12 317 GLU A N 1
ATOM 2464 C CA . GLU A 1 317 ? -2.496 1.379 14.038 1.00 96.12 317 GLU A CA 1
ATOM 2465 C C . GLU A 1 317 ? -1.737 0.172 13.497 1.00 96.12 317 GLU A C 1
ATOM 2467 O O . GLU A 1 317 ? -1.893 -0.952 13.980 1.00 96.12 317 GLU A O 1
ATOM 2472 N N . GLN A 1 318 ? -0.896 0.416 12.494 1.00 95.38 318 GLN A N 1
ATOM 2473 C CA . GLN A 1 318 ? -0.031 -0.610 11.932 1.00 95.38 318 GLN A CA 1
ATOM 2474 C C . GLN A 1 318 ? 0.979 -1.113 12.959 1.00 95.38 318 GLN A C 1
ATOM 2476 O O . GLN A 1 318 ? 1.616 -0.337 13.681 1.00 95.38 318 GLN A O 1
ATOM 2481 N N . ILE A 1 319 ? 1.160 -2.430 12.949 1.00 92.81 319 ILE A N 1
ATOM 2482 C CA . ILE A 1 319 ? 2.199 -3.114 13.705 1.00 92.81 319 ILE A CA 1
ATOM 2483 C C . ILE A 1 319 ? 3.497 -3.038 12.900 1.00 92.81 319 ILE A C 1
ATOM 2485 O O . ILE A 1 319 ? 3.549 -3.421 11.734 1.00 92.81 319 ILE A O 1
ATOM 2489 N N . LEU A 1 320 ? 4.538 -2.496 13.525 1.00 86.19 320 LEU A N 1
ATOM 2490 C CA . LEU A 1 320 ? 5.859 -2.370 12.924 1.00 86.19 320 LEU A CA 1
ATOM 2491 C C . LEU A 1 320 ? 6.672 -3.617 13.279 1.00 86.19 320 LEU A C 1
ATOM 2493 O O . LEU A 1 320 ? 7.378 -3.608 14.285 1.00 86.19 320 LEU A O 1
ATOM 2497 N N . ASN A 1 321 ? 6.509 -4.674 12.489 1.00 72.69 321 ASN A N 1
ATOM 2498 C CA . ASN A 1 321 ? 7.380 -5.848 12.521 1.00 72.69 321 ASN A CA 1
ATOM 2499 C C . ASN A 1 321 ? 8.450 -5.731 11.439 1.00 72.69 321 ASN A C 1
ATOM 2501 O O . ASN A 1 321 ? 8.148 -5.085 10.405 1.00 72.69 321 ASN A O 1
#

pLDDT: mean 71.04, std 25.12, range [31.56, 97.25]

Foldseek 3Di:
DEAEDDPPDDFPDKDKDWDWDKDWDQDPVPRDIDIDTDPDTWIKMKGKHKFWPVNLVVVLVVLVVLQAQNYKYWAADPVFQDKDFQDQFQQVVCVVVVVDDPPDPDDDPQVQDVPGDRDPDDDDDPPPPPDPDDDDDDDDDDDDPPDDDDDDSDPDDPDPPPQFDWDQDPVGDTDHDDDDPDDPPDDDPDDFDADPVRDTDPDDDDDPSLPQPDGKKFAWDDWFKTKIARGHAQDQRDAFQWWDDLDAQRIWGFHHGWHHHPSRMTITGIPPTDQDIGHMDGGMTGSHIHIKGWPGSCQSPWDDDPDTITMGMTMIIGDRD